Protein AF-A0A8S4S5Y3-F1 (afdb_monomer)

Structure (mmCIF, N/CA/C/O backbone):
data_AF-A0A8S4S5Y3-F1
#
_entry.id   AF-A0A8S4S5Y3-F1
#
loop_
_atom_site.group_PDB
_atom_site.id
_atom_site.type_symbol
_atom_site.label_atom_id
_atom_site.label_alt_id
_atom_site.label_comp_id
_atom_site.label_asym_id
_atom_site.label_entity_id
_atom_site.label_seq_id
_atom_site.pdbx_PDB_ins_code
_atom_site.Cartn_x
_atom_site.Cartn_y
_atom_site.Cartn_z
_atom_site.occupancy
_atom_site.B_iso_or_equiv
_atom_site.auth_seq_id
_atom_site.auth_comp_id
_atom_site.auth_asym_id
_atom_site.auth_atom_id
_atom_site.pdbx_PDB_model_num
ATOM 1 N N . GLU A 1 1 ? -8.606 -13.048 49.599 1.00 65.56 1 GLU A N 1
ATOM 2 C CA . GLU A 1 1 ? -8.970 -14.121 50.555 1.00 65.56 1 GLU A CA 1
ATOM 3 C C . GLU A 1 1 ? -7.795 -14.592 51.408 1.00 65.56 1 GLU A C 1
ATOM 5 O O . GLU A 1 1 ? -7.953 -14.614 52.618 1.00 65.56 1 GLU A O 1
ATOM 10 N N . ALA A 1 2 ? -6.618 -14.880 50.837 1.00 77.56 2 ALA A N 1
ATOM 11 C CA . ALA A 1 2 ? -5.441 -15.321 51.602 1.00 77.56 2 ALA A CA 1
ATOM 12 C C . ALA A 1 2 ? -5.023 -14.356 52.737 1.00 77.56 2 ALA A C 1
ATOM 14 O O . ALA A 1 2 ? -4.916 -14.782 53.881 1.00 77.56 2 ALA A O 1
ATOM 15 N N . PHE A 1 3 ? -4.891 -13.052 52.463 1.00 74.44 3 PHE A N 1
ATOM 16 C CA . PHE A 1 3 ? -4.570 -12.058 53.501 1.00 74.44 3 PHE A CA 1
ATOM 17 C C . PHE A 1 3 ? -5.661 -11.939 54.576 1.00 74.44 3 PHE A C 1
ATOM 19 O O . PHE A 1 3 ? -5.335 -11.848 55.750 1.00 74.44 3 PHE A O 1
ATOM 26 N N . ASN A 1 4 ? -6.945 -12.079 54.221 1.00 77.81 4 ASN A N 1
ATOM 27 C CA . ASN A 1 4 ? -8.036 -12.098 55.207 1.00 77.81 4 ASN A CA 1
ATOM 28 C C . ASN A 1 4 ? -7.942 -13.307 56.156 1.00 77.81 4 ASN A C 1
ATOM 30 O O . ASN A 1 4 ? -8.280 -13.190 57.329 1.00 77.81 4 ASN A O 1
ATOM 34 N N . VAL A 1 5 ? -7.498 -14.469 55.662 1.00 80.38 5 VAL A N 1
ATOM 35 C CA . VAL A 1 5 ? -7.258 -15.665 56.489 1.00 80.38 5 VAL A CA 1
ATOM 36 C C . VAL A 1 5 ? -6.067 -15.434 57.420 1.00 80.38 5 VAL A C 1
ATOM 38 O O . VAL A 1 5 ? -6.164 -15.705 58.611 1.00 80.38 5 VAL A O 1
ATOM 41 N N . ILE A 1 6 ? -4.978 -14.868 56.907 1.00 77.81 6 ILE A N 1
ATOM 42 C CA . ILE A 1 6 ? -3.770 -14.551 57.680 1.00 77.81 6 ILE A CA 1
ATOM 43 C C . ILE A 1 6 ? -4.077 -13.543 58.802 1.00 77.81 6 ILE A C 1
ATOM 45 O O . ILE A 1 6 ? -3.705 -13.784 59.950 1.00 77.81 6 ILE A O 1
ATOM 49 N N . THR A 1 7 ? -4.844 -12.486 58.512 1.00 75.50 7 THR A N 1
ATOM 50 C CA . THR A 1 7 ? -5.335 -11.535 59.524 1.00 75.50 7 THR A CA 1
ATOM 51 C C . THR A 1 7 ? -6.253 -12.211 60.545 1.00 75.50 7 THR A C 1
ATOM 53 O O . THR A 1 7 ? -6.161 -11.928 61.734 1.00 75.50 7 THR A O 1
ATOM 56 N N . ARG A 1 8 ? -7.121 -13.137 60.112 1.00 79.44 8 ARG A N 1
ATOM 57 C CA . ARG A 1 8 ? -8.053 -13.866 60.993 1.00 79.44 8 ARG A CA 1
ATOM 58 C C . ARG A 1 8 ? -7.355 -14.811 61.977 1.00 79.44 8 ARG A C 1
ATOM 60 O O . ARG A 1 8 ? -7.893 -15.042 63.053 1.00 79.44 8 ARG A O 1
ATOM 67 N N . TYR A 1 9 ? -6.202 -15.365 61.607 1.00 84.38 9 TYR A N 1
ATOM 68 C CA . TYR A 1 9 ? -5.386 -16.226 62.472 1.00 84.38 9 TYR A CA 1
ATOM 69 C C . TYR A 1 9 ? -4.250 -15.466 63.182 1.00 84.38 9 TYR A C 1
ATOM 71 O O . TYR A 1 9 ? -3.367 -16.107 63.744 1.00 84.38 9 TYR A O 1
ATOM 79 N N . GLU A 1 10 ? -4.268 -14.124 63.154 1.00 77.06 10 GLU A N 1
ATOM 80 C CA . GLU A 1 10 ? -3.287 -13.238 63.809 1.00 77.06 10 GLU A CA 1
ATOM 81 C C . GLU A 1 10 ? -1.821 -13.558 63.459 1.00 77.06 10 GLU A C 1
ATOM 83 O O . GLU A 1 10 ? -0.898 -13.322 64.240 1.00 77.06 10 GLU A O 1
ATOM 88 N N . LEU A 1 11 ? -1.588 -14.098 62.260 1.00 77.94 11 LEU A N 1
ATOM 89 C CA . LEU A 1 11 ? -0.239 -14.377 61.788 1.00 77.94 11 LEU A CA 1
ATOM 90 C C . LEU A 1 11 ? 0.481 -13.050 61.484 1.00 77.94 11 LEU A C 1
ATOM 92 O O . LEU A 1 11 ? -0.122 -12.153 60.888 1.00 77.94 11 LEU A O 1
ATOM 96 N N . PRO A 1 12 ? 1.760 -12.899 61.872 1.00 74.56 12 PRO A N 1
ATOM 97 C CA . PRO A 1 12 ? 2.491 -11.660 61.655 1.00 74.56 12 PRO A CA 1
ATOM 98 C C . PRO A 1 12 ? 2.724 -11.440 60.157 1.00 74.56 12 PRO A C 1
ATOM 100 O O . PRO A 1 12 ? 3.372 -12.243 59.489 1.00 74.56 12 PRO A O 1
ATOM 103 N N . VAL A 1 13 ? 2.208 -10.324 59.648 1.00 76.94 13 VAL A N 1
ATOM 104 C CA . VAL A 1 13 ? 2.429 -9.837 58.280 1.00 76.94 13 VAL A CA 1
ATOM 105 C C . VAL A 1 13 ? 3.177 -8.521 58.367 1.00 76.94 13 VAL A C 1
ATOM 107 O O . VAL A 1 13 ? 2.914 -7.717 59.267 1.00 76.94 13 VAL A O 1
ATOM 110 N N . SER A 1 14 ? 4.116 -8.291 57.450 1.00 83.75 14 SER A N 1
ATOM 111 C CA . SER A 1 14 ? 4.791 -7.001 57.391 1.00 83.75 14 SER A CA 1
ATOM 112 C C . SER A 1 14 ? 3.782 -5.898 57.037 1.00 83.75 14 SER A C 1
ATOM 114 O O . SER A 1 14 ? 2.832 -6.107 56.279 1.00 83.75 14 SER A O 1
ATOM 116 N N . LYS A 1 15 ? 3.960 -4.701 57.604 1.00 80.38 15 LYS A N 1
ATOM 117 C CA . LYS A 1 15 ? 3.102 -3.554 57.262 1.00 80.38 15 LYS A CA 1
ATOM 118 C C . LYS A 1 15 ? 3.214 -3.186 55.781 1.00 80.38 15 LYS A C 1
ATOM 120 O O . LYS A 1 15 ? 2.218 -2.806 55.182 1.00 80.38 15 LYS A O 1
ATOM 125 N N . GLU A 1 16 ? 4.400 -3.365 55.208 1.00 84.44 16 GLU A N 1
ATOM 126 C CA . GLU A 1 16 ? 4.684 -3.119 53.796 1.00 84.44 16 GLU A CA 1
ATOM 127 C C . GLU A 1 16 ? 3.861 -4.043 52.883 1.00 84.44 16 GLU A C 1
ATOM 129 O O . GLU A 1 16 ? 3.227 -3.566 51.946 1.00 84.44 16 GLU A O 1
ATOM 134 N N . ASP A 1 17 ? 3.763 -5.338 53.205 1.00 82.44 17 ASP A N 1
ATOM 135 C CA . ASP A 1 17 ? 2.944 -6.286 52.434 1.00 82.44 17 ASP A CA 1
ATOM 136 C C . ASP A 1 17 ? 1.444 -5.953 52.526 1.00 82.44 17 ASP A C 1
ATOM 138 O O . ASP A 1 17 ? 0.721 -6.053 51.535 1.00 82.44 17 ASP A O 1
ATOM 142 N N . MET A 1 18 ? 0.962 -5.528 53.701 1.00 81.62 18 MET A N 1
ATOM 143 C CA . MET A 1 18 ? -0.432 -5.094 53.882 1.00 81.62 18 MET A CA 1
ATOM 144 C C . MET A 1 18 ? -0.748 -3.840 53.055 1.00 81.62 18 MET A C 1
ATOM 146 O O . MET A 1 18 ? -1.760 -3.807 52.356 1.00 81.62 18 MET A O 1
ATOM 150 N N . GLU A 1 19 ? 0.138 -2.840 53.070 1.00 86.25 19 GLU A N 1
ATOM 151 C CA . GLU A 1 19 ? -0.000 -1.624 52.259 1.00 86.25 19 GLU A CA 1
ATOM 152 C C . GLU A 1 19 ? 0.023 -1.931 50.754 1.00 86.25 19 GLU A C 1
ATOM 154 O O . GLU A 1 19 ? -0.777 -1.373 49.998 1.00 86.25 19 GLU A O 1
ATOM 159 N N . GLN A 1 20 ? 0.883 -2.852 50.304 1.00 87.06 20 GLN A N 1
ATOM 160 C CA . GLN A 1 20 ? 0.916 -3.284 48.904 1.00 87.06 20 GLN A CA 1
ATOM 161 C C . GLN A 1 20 ? -0.384 -3.972 48.475 1.00 87.06 20 GLN A C 1
ATOM 163 O O . GLN A 1 20 ? -0.893 -3.695 47.387 1.00 87.06 20 GLN A O 1
ATOM 168 N N . VAL A 1 21 ? -0.948 -4.841 49.318 1.00 87.88 21 VAL A N 1
ATOM 169 C CA . VAL A 1 21 ? -2.215 -5.533 49.033 1.00 87.88 21 VAL A CA 1
ATOM 170 C C . VAL A 1 21 ? -3.381 -4.552 48.956 1.00 87.88 21 VAL A C 1
ATOM 172 O O . VAL A 1 21 ? -4.198 -4.646 48.034 1.00 87.88 21 VAL A O 1
ATOM 175 N N . ASP A 1 22 ? -3.451 -3.594 49.877 1.00 85.81 22 ASP A N 1
ATOM 176 C CA . ASP A 1 22 ? -4.498 -2.572 49.870 1.00 85.81 22 ASP A CA 1
ATOM 177 C C . ASP A 1 22 ? -4.366 -1.635 48.663 1.00 85.81 22 ASP A C 1
ATOM 179 O O . ASP A 1 22 ? -5.361 -1.356 47.986 1.00 85.81 22 ASP A O 1
ATOM 183 N N . ASN A 1 23 ? -3.144 -1.221 48.314 1.00 93.00 23 ASN A N 1
ATOM 184 C CA . ASN A 1 23 ? -2.888 -0.422 47.116 1.00 93.00 23 ASN A CA 1
ATOM 185 C C . ASN A 1 23 ? -3.241 -1.189 45.827 1.00 93.00 23 ASN A C 1
ATOM 187 O O . ASN A 1 23 ? -3.864 -0.642 44.912 1.00 93.00 23 ASN A O 1
ATOM 191 N N . LEU A 1 24 ? -2.922 -2.485 45.754 1.00 92.50 24 LEU A N 1
ATOM 192 C CA . LEU A 1 24 ? -3.305 -3.330 44.622 1.00 92.50 24 LEU A CA 1
ATOM 193 C C . LEU A 1 24 ? -4.829 -3.430 44.494 1.00 92.50 24 LEU A C 1
ATOM 195 O O . LEU A 1 24 ? -5.379 -3.315 43.400 1.00 92.50 24 LEU A O 1
ATOM 199 N N . ARG A 1 25 ? -5.537 -3.609 45.611 1.00 90.25 25 ARG A N 1
ATOM 200 C CA . ARG A 1 25 ? -7.002 -3.676 45.613 1.00 90.25 25 ARG A CA 1
ATOM 201 C C . ARG A 1 25 ? -7.626 -2.355 45.169 1.00 90.25 25 ARG A C 1
ATOM 203 O O . ARG A 1 25 ? -8.570 -2.370 44.380 1.00 90.25 25 ARG A O 1
ATOM 210 N N . TYR A 1 26 ? -7.093 -1.233 45.647 1.00 92.19 26 TYR A N 1
ATOM 211 C CA . TYR A 1 26 ? -7.535 0.097 45.244 1.00 92.19 26 TYR A CA 1
ATOM 212 C C . TYR A 1 26 ? -7.289 0.352 43.750 1.00 92.19 26 TYR A C 1
ATOM 214 O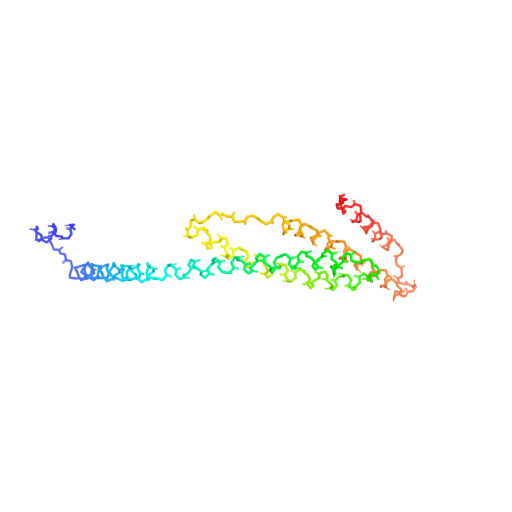 O . TYR A 1 26 ? -8.220 0.705 43.027 1.00 92.19 26 TYR A O 1
ATOM 222 N N . SER A 1 27 ? -6.071 0.110 43.259 1.00 95.25 27 SER A N 1
ATOM 223 C CA . SER A 1 27 ? -5.726 0.289 41.841 1.00 95.25 27 SER A CA 1
ATOM 224 C C . SER A 1 27 ? -6.544 -0.623 40.925 1.00 95.25 27 SER A C 1
ATOM 226 O O . SER A 1 27 ? -7.006 -0.178 39.876 1.00 95.25 27 SER A O 1
ATOM 228 N N . TRP A 1 28 ? -6.824 -1.859 41.346 1.00 95.12 28 TRP A N 1
ATOM 229 C CA . TRP A 1 28 ? -7.717 -2.766 40.627 1.00 95.12 28 TRP A CA 1
ATOM 230 C C . TRP A 1 28 ? -9.148 -2.225 40.520 1.00 95.12 28 TRP A C 1
ATOM 232 O O . TRP A 1 28 ? -9.737 -2.249 39.440 1.00 95.12 28 TRP A O 1
ATOM 242 N N . GLN A 1 29 ? -9.707 -1.690 41.610 1.00 95.56 29 GLN A N 1
ATOM 243 C CA . GLN A 1 29 ? -11.040 -1.077 41.581 1.00 95.56 29 GLN A CA 1
ATOM 244 C C . GLN A 1 29 ? -11.086 0.150 40.664 1.00 95.56 29 GLN A C 1
ATOM 246 O O . GLN A 1 29 ? -12.035 0.301 39.895 1.00 95.56 29 GLN A O 1
ATOM 251 N N . GLN A 1 30 ? -10.052 0.995 40.697 1.00 96.19 30 GLN A N 1
ATOM 252 C CA . GLN A 1 30 ? -9.938 2.143 39.791 1.00 96.19 30 GLN A CA 1
ATOM 253 C C . GLN A 1 30 ? -9.826 1.708 38.327 1.00 96.19 30 GLN A C 1
ATOM 255 O O . GLN A 1 30 ? -10.484 2.285 37.459 1.00 96.19 30 GLN A O 1
ATOM 260 N N . LEU A 1 31 ? -9.050 0.658 38.046 1.00 96.62 31 LEU A N 1
ATOM 261 C CA . LEU A 1 31 ? -8.931 0.089 36.707 1.00 96.62 31 LEU A CA 1
ATOM 262 C C . LEU A 1 31 ? -10.283 -0.426 36.204 1.00 96.62 31 LEU A C 1
ATOM 264 O O . LEU A 1 31 ? -10.679 -0.096 35.090 1.00 96.62 31 LEU A O 1
ATOM 268 N N . GLN A 1 32 ? -11.014 -1.187 37.023 1.00 96.69 32 GLN A N 1
ATOM 269 C CA . GLN A 1 32 ? -12.341 -1.693 36.663 1.00 96.69 32 GLN A CA 1
ATOM 270 C C . GLN A 1 32 ? -13.343 -0.563 36.408 1.00 96.69 32 GLN A C 1
ATOM 272 O O . GLN A 1 32 ? -14.080 -0.611 35.425 1.00 96.69 32 GLN A O 1
ATOM 277 N N . ALA A 1 33 ? -13.352 0.464 37.261 1.00 95.88 33 ALA A N 1
ATOM 278 C CA . ALA A 1 33 ? -14.222 1.623 37.086 1.00 95.88 33 ALA A CA 1
ATOM 279 C C . ALA A 1 33 ? -13.898 2.379 35.790 1.00 95.88 33 ALA A C 1
ATOM 281 O O . ALA A 1 33 ? -14.804 2.736 35.039 1.00 95.88 33 ALA A O 1
ATOM 282 N N . THR A 1 34 ? -12.608 2.559 35.494 1.00 96.00 34 THR A N 1
ATOM 283 C CA . THR A 1 34 ? -12.147 3.208 34.261 1.00 96.00 34 THR A CA 1
ATOM 284 C C . THR A 1 34 ? -12.520 2.377 33.034 1.00 96.00 34 THR A C 1
ATOM 286 O O . THR A 1 34 ? -13.085 2.915 32.088 1.00 96.00 34 THR A O 1
ATOM 289 N N . ALA A 1 35 ? -12.292 1.061 33.064 1.00 96.31 35 ALA A N 1
ATOM 290 C CA . ALA A 1 35 ? -12.653 0.156 31.975 1.00 96.31 35 ALA A CA 1
ATOM 291 C C . ALA A 1 35 ? -14.163 0.168 31.692 1.00 96.31 35 ALA A C 1
ATOM 293 O O . ALA A 1 35 ? -14.571 0.221 30.533 1.00 96.31 35 ALA A O 1
ATOM 294 N N . LEU A 1 36 ? -14.997 0.179 32.739 1.00 95.75 36 LEU A N 1
ATOM 295 C CA . LEU A 1 36 ? -16.449 0.279 32.593 1.00 95.75 36 LEU A CA 1
ATOM 296 C C . LEU A 1 36 ? -16.866 1.635 32.010 1.00 95.75 36 LEU A C 1
ATOM 298 O O . LEU A 1 36 ? -17.691 1.678 31.100 1.00 95.75 36 LEU A O 1
ATOM 302 N N . ALA A 1 37 ? -16.282 2.734 32.493 1.00 95.44 37 ALA A N 1
ATOM 303 C CA . ALA A 1 37 ? -16.557 4.069 31.967 1.00 95.44 37 ALA A CA 1
ATOM 304 C C . ALA A 1 37 ? -16.181 4.181 30.480 1.00 95.44 37 ALA A C 1
ATOM 306 O O . ALA A 1 37 ? -16.988 4.653 29.680 1.00 95.44 37 ALA A O 1
ATOM 307 N N . SER A 1 38 ? -15.003 3.680 30.092 1.00 94.56 38 SER A N 1
ATOM 308 C CA . SER A 1 38 ? -14.579 3.614 28.690 1.00 94.56 38 SER A CA 1
ATOM 309 C C . SER A 1 38 ? -15.504 2.730 27.852 1.00 94.56 38 SER A C 1
ATOM 311 O O . SER A 1 38 ? -15.852 3.109 26.740 1.00 94.56 38 SER A O 1
ATOM 313 N N . HIS A 1 39 ? -15.961 1.589 28.377 1.00 92.62 39 HIS A N 1
ATOM 314 C CA . HIS A 1 39 ? -16.906 0.720 27.673 1.00 92.62 39 HIS A CA 1
ATOM 315 C C . HIS A 1 39 ? -18.244 1.421 27.396 1.00 92.62 39 HIS A C 1
ATOM 317 O O . HIS A 1 39 ? -18.736 1.386 26.271 1.00 92.62 39 HIS A O 1
ATOM 323 N N . VAL A 1 40 ? -18.808 2.115 28.389 1.00 94.56 40 VAL A N 1
ATOM 324 C CA . VAL A 1 40 ? -20.054 2.883 28.220 1.00 94.56 40 VAL A CA 1
ATOM 325 C C . VAL A 1 40 ? -19.879 4.006 27.194 1.00 94.56 40 VAL A C 1
ATOM 327 O O . VAL A 1 40 ? -20.758 4.216 26.358 1.00 94.56 40 VAL A O 1
ATOM 330 N N . GLN A 1 41 ? -18.737 4.700 27.210 1.00 93.69 41 GLN A N 1
ATOM 331 C CA . GLN A 1 41 ? -18.420 5.705 26.193 1.00 93.69 41 GLN A CA 1
ATOM 332 C C . GLN A 1 41 ? -18.334 5.088 24.791 1.00 93.69 41 GLN A C 1
ATOM 334 O O . GLN A 1 41 ? -18.945 5.617 23.863 1.00 93.69 41 GLN A O 1
ATOM 339 N N . LEU A 1 42 ? -17.654 3.949 24.635 1.00 91.19 42 LEU A N 1
ATOM 340 C CA . LEU A 1 42 ? -17.550 3.252 23.351 1.00 91.19 42 LEU A CA 1
ATOM 341 C C . LEU A 1 42 ? -18.917 2.823 22.812 1.00 91.19 42 LEU A C 1
ATOM 343 O O . LEU A 1 42 ? -19.182 3.041 21.636 1.00 91.19 42 LEU A O 1
ATOM 347 N N . LEU A 1 43 ? -19.811 2.306 23.662 1.00 90.94 43 LEU A N 1
ATOM 348 C CA . LEU A 1 43 ? -21.180 1.957 23.258 1.00 90.94 43 LEU A CA 1
ATOM 349 C C . LEU A 1 43 ? -21.958 3.164 22.717 1.00 90.94 43 LEU A C 1
ATOM 351 O O . LEU A 1 43 ? -22.738 3.023 21.781 1.00 90.94 43 LEU A O 1
ATOM 355 N N . SER A 1 44 ? -21.742 4.355 23.284 1.00 92.00 44 SER A N 1
ATOM 356 C CA . SER A 1 44 ? -22.392 5.577 22.795 1.00 92.00 44 SER A CA 1
ATOM 357 C C . SER A 1 44 ? -21.839 6.060 21.449 1.00 92.00 44 SER A C 1
ATOM 359 O O . SER A 1 44 ? -22.580 6.637 20.659 1.00 92.00 44 SER A O 1
ATOM 361 N N . MET A 1 45 ? -20.554 5.808 21.178 1.00 91.44 45 MET A N 1
ATOM 362 C CA . MET A 1 45 ? -19.869 6.225 19.949 1.00 91.44 45 MET A CA 1
ATOM 363 C C . MET A 1 45 ? -19.989 5.204 18.813 1.00 91.44 45 MET A C 1
ATOM 365 O O . MET A 1 45 ? -19.888 5.571 17.645 1.00 91.44 45 MET A O 1
ATOM 369 N N . GLN A 1 46 ? -20.209 3.930 19.143 1.00 89.12 46 GLN A N 1
ATOM 370 C CA . GLN A 1 46 ? -20.261 2.820 18.195 1.00 89.12 46 GLN A CA 1
ATOM 371 C C . GLN A 1 46 ? -21.185 3.071 16.988 1.00 89.12 46 GLN A C 1
ATOM 373 O O . GLN A 1 46 ? -20.702 2.886 15.873 1.00 89.12 46 GLN A O 1
ATOM 378 N N . PRO A 1 47 ? -22.439 3.549 17.143 1.00 91.50 47 PRO A N 1
ATOM 379 C CA . PRO A 1 47 ? -23.322 3.780 15.997 1.00 91.50 47 PRO A CA 1
ATOM 380 C C . PRO A 1 47 ? -22.769 4.817 15.015 1.00 91.50 47 PRO A C 1
ATOM 382 O O . PRO A 1 47 ? -22.881 4.647 13.806 1.00 91.50 47 PRO A O 1
ATOM 385 N N . GLN A 1 48 ? -22.133 5.872 15.533 1.00 92.81 48 GLN A N 1
ATOM 386 C CA . GLN A 1 48 ? -21.535 6.913 14.702 1.00 92.81 48 GLN A CA 1
ATOM 387 C C . GLN A 1 48 ? -20.315 6.380 13.943 1.00 92.81 48 GLN A C 1
ATOM 389 O O . GLN A 1 48 ? -20.164 6.654 12.758 1.00 92.81 48 GLN A O 1
ATOM 394 N N . PHE A 1 49 ? -19.465 5.577 14.592 1.00 90.69 49 PHE A N 1
ATOM 395 C CA . PHE A 1 49 ? -18.319 4.963 13.917 1.00 90.69 49 PHE A CA 1
ATOM 396 C C . PHE A 1 49 ? -18.722 3.922 12.871 1.00 90.69 49 PHE A C 1
ATOM 398 O O . PHE A 1 49 ? -18.046 3.804 11.851 1.00 90.69 49 PHE A O 1
ATOM 405 N N . GLU A 1 50 ? -19.806 3.185 13.104 1.00 90.38 50 GLU A N 1
ATOM 406 C CA . GLU A 1 50 ? -20.365 2.252 12.125 1.00 90.38 50 GLU A CA 1
ATOM 407 C C . GLU A 1 50 ? -20.914 3.001 10.900 1.00 90.38 50 GLU A C 1
ATOM 409 O O . GLU A 1 50 ? -20.588 2.648 9.766 1.00 90.38 50 GLU A O 1
ATOM 414 N N . GLU A 1 51 ? -21.660 4.092 11.112 1.00 92.19 51 GLU A N 1
ATOM 415 C CA . GLU A 1 51 ? -22.141 4.966 10.035 1.00 92.19 51 GLU A CA 1
ATOM 416 C C . GLU A 1 51 ? -20.978 5.602 9.253 1.00 92.19 51 GLU A C 1
ATOM 418 O O . GLU A 1 51 ? -20.966 5.593 8.019 1.00 92.19 51 GLU A O 1
ATOM 423 N N . ASP A 1 52 ? -19.960 6.106 9.952 1.00 92.50 52 ASP A N 1
ATOM 424 C CA . ASP A 1 52 ? -18.758 6.664 9.333 1.00 92.50 52 ASP A CA 1
ATOM 425 C C . ASP A 1 52 ? -18.001 5.605 8.518 1.00 92.50 52 ASP A C 1
ATOM 427 O O . ASP A 1 52 ? -17.527 5.894 7.416 1.00 92.50 52 ASP A O 1
ATOM 431 N N . LEU A 1 53 ? -17.885 4.372 9.022 1.00 91.50 53 LEU A N 1
ATOM 432 C CA . LEU A 1 53 ? -17.259 3.269 8.293 1.00 91.50 53 LEU A CA 1
ATOM 433 C C . LEU A 1 53 ? -18.040 2.941 7.017 1.00 91.50 53 LEU A C 1
ATOM 435 O O . LEU A 1 53 ? -17.425 2.825 5.957 1.00 91.50 53 LEU A O 1
ATOM 439 N N . GLN A 1 54 ? -19.368 2.854 7.098 1.00 90.38 54 GLN A N 1
ATOM 440 C CA . GLN A 1 54 ? -20.224 2.583 5.945 1.00 90.38 54 GLN A CA 1
ATOM 441 C C . GLN A 1 54 ? -20.082 3.676 4.874 1.00 90.38 54 GLN A C 1
ATOM 443 O O . GLN A 1 54 ? -19.807 3.376 3.713 1.00 90.38 54 GLN A O 1
ATOM 448 N N . ASN A 1 55 ? -20.151 4.948 5.274 1.00 93.00 55 ASN A N 1
ATOM 449 C CA . ASN A 1 55 ? -19.947 6.085 4.373 1.00 93.00 55 ASN A CA 1
ATOM 450 C C . ASN A 1 55 ? -18.555 6.068 3.718 1.00 93.00 55 ASN A C 1
ATOM 452 O O . ASN A 1 55 ? -18.403 6.396 2.538 1.00 93.00 55 ASN A O 1
ATOM 456 N N . ASN A 1 56 ? -17.522 5.692 4.472 1.00 92.06 56 ASN A N 1
ATOM 457 C CA . ASN A 1 56 ? -16.165 5.571 3.949 1.00 92.06 56 ASN A CA 1
ATOM 458 C C . ASN A 1 56 ? -16.015 4.396 2.973 1.00 92.06 56 ASN A C 1
ATOM 460 O O . ASN A 1 56 ? -15.317 4.541 1.970 1.00 92.06 56 ASN A O 1
ATOM 464 N N . LEU A 1 57 ? -16.672 3.262 3.233 1.00 91.25 57 LEU A N 1
ATOM 465 C CA . LEU A 1 57 ? -16.705 2.112 2.328 1.00 91.25 57 LEU A CA 1
ATOM 466 C C . LEU A 1 57 ? -17.401 2.455 1.009 1.00 91.25 57 LEU A C 1
ATOM 468 O O . LEU A 1 57 ? -16.895 2.093 -0.053 1.00 91.25 57 LEU A O 1
ATOM 472 N N . ASP A 1 58 ? -18.512 3.190 1.054 1.00 91.12 58 ASP A N 1
ATOM 473 C CA . ASP A 1 58 ? -19.226 3.595 -0.159 1.00 91.12 58 ASP A CA 1
ATOM 474 C C . ASP A 1 58 ? -18.404 4.584 -0.999 1.00 91.12 58 ASP A C 1
ATOM 476 O O . ASP A 1 58 ? -18.247 4.380 -2.203 1.00 91.12 58 ASP A O 1
ATOM 480 N N . ARG A 1 59 ? -17.740 5.562 -0.368 1.00 92.88 59 ARG A N 1
ATOM 481 C CA . ARG A 1 59 ? -16.764 6.426 -1.063 1.00 92.88 59 ARG A CA 1
ATOM 482 C C . ARG A 1 59 ? -15.590 5.636 -1.634 1.00 92.88 59 ARG A C 1
ATOM 484 O O . ARG A 1 59 ? -15.160 5.885 -2.754 1.00 92.88 59 ARG A O 1
ATOM 491 N N . PHE A 1 60 ? -15.076 4.659 -0.889 1.00 92.62 60 PHE A N 1
ATOM 492 C CA . PHE A 1 60 ? -13.975 3.823 -1.360 1.00 92.62 60 PHE A CA 1
ATOM 493 C C . PHE A 1 60 ? -14.366 2.992 -2.589 1.00 92.62 60 PHE A C 1
ATOM 495 O O . PHE A 1 60 ? -13.532 2.772 -3.467 1.00 92.62 60 PHE A O 1
ATOM 502 N N . ARG A 1 61 ? -15.625 2.544 -2.687 1.00 90.31 61 ARG A N 1
ATOM 503 C CA . ARG A 1 61 ? -16.137 1.848 -3.877 1.00 90.31 61 ARG A CA 1
ATOM 504 C C . ARG A 1 61 ? -16.113 2.747 -5.111 1.00 90.31 61 ARG A C 1
ATOM 506 O O . ARG A 1 61 ? -15.695 2.283 -6.171 1.00 90.31 61 ARG A O 1
ATOM 513 N N . GLU A 1 62 ? -16.514 4.008 -4.970 1.00 92.94 62 GLU A N 1
ATOM 514 C CA . GLU A 1 62 ? -16.452 5.008 -6.045 1.00 92.94 62 GLU A CA 1
ATOM 515 C C . GLU A 1 62 ? -15.001 5.300 -6.454 1.00 92.94 62 GLU A C 1
ATOM 517 O O . GLU A 1 62 ? -14.658 5.131 -7.627 1.00 92.94 62 GLU A O 1
ATOM 522 N N . ASP A 1 63 ? -14.130 5.606 -5.483 1.00 91.81 63 ASP A N 1
ATOM 523 C CA . ASP A 1 63 ? -12.688 5.818 -5.696 1.00 91.81 63 ASP A CA 1
ATOM 524 C C . ASP A 1 63 ? -12.050 4.613 -6.416 1.00 91.81 63 ASP A C 1
ATOM 526 O O . ASP A 1 63 ? -11.189 4.759 -7.287 1.00 91.81 63 ASP A O 1
ATOM 530 N N . ASN A 1 64 ? -12.462 3.394 -6.052 1.00 91.56 64 ASN A N 1
ATOM 531 C CA . ASN A 1 64 ? -11.960 2.171 -6.661 1.00 91.56 64 ASN A CA 1
ATOM 532 C C . ASN A 1 64 ? -12.416 1.997 -8.110 1.00 91.56 64 ASN A C 1
ATOM 534 O O . ASN A 1 64 ? -11.605 1.622 -8.960 1.00 91.56 64 ASN A O 1
ATOM 538 N N . ALA A 1 65 ? -13.682 2.282 -8.405 1.00 91.38 65 ALA A N 1
ATOM 539 C CA . ALA A 1 65 ? -14.195 2.233 -9.769 1.00 91.38 65 ALA A CA 1
ATOM 540 C C . ALA A 1 65 ? -13.490 3.264 -10.666 1.00 91.38 65 ALA A C 1
ATOM 542 O O . ALA A 1 65 ? -13.074 2.930 -11.780 1.00 91.38 65 ALA A O 1
ATOM 543 N N . GLU A 1 66 ? -13.291 4.485 -10.162 1.00 92.69 66 GLU A N 1
ATOM 544 C CA . GLU A 1 66 ? -12.550 5.537 -10.860 1.00 92.69 66 GLU A CA 1
ATOM 545 C C . GLU A 1 66 ? -11.100 5.114 -11.116 1.00 92.69 66 GLU A C 1
ATOM 547 O O . GLU A 1 66 ? -10.637 5.155 -12.257 1.00 92.69 66 GLU A O 1
ATOM 552 N N . TYR A 1 67 ? -10.400 4.611 -10.095 1.00 92.56 67 TYR A N 1
ATOM 553 C CA . TYR A 1 67 ? -9.026 4.136 -10.246 1.00 92.56 67 TYR A CA 1
ATOM 554 C C . TYR A 1 67 ? -8.910 2.997 -11.269 1.00 92.56 67 TYR A C 1
ATOM 556 O O . TYR A 1 67 ? -8.008 3.012 -12.109 1.00 92.56 67 TYR A O 1
ATOM 564 N N . CYS A 1 68 ? -9.823 2.021 -11.245 1.00 90.38 68 CYS A N 1
ATOM 565 C CA . CYS A 1 68 ? -9.833 0.921 -12.211 1.00 90.38 68 CYS A CA 1
ATOM 566 C C . CYS A 1 68 ? -10.068 1.425 -13.642 1.00 90.38 68 CYS A C 1
ATOM 568 O O . CYS A 1 68 ? -9.418 0.956 -14.582 1.00 90.38 68 CYS A O 1
ATOM 570 N N . HIS A 1 69 ? -10.964 2.397 -13.815 1.00 91.38 69 HIS A N 1
ATOM 571 C CA . HIS A 1 69 ? -11.202 3.045 -15.100 1.00 91.38 69 HIS A CA 1
ATOM 572 C C . HIS A 1 69 ? -9.948 3.791 -15.584 1.00 91.38 69 HIS A C 1
ATOM 574 O O . HIS A 1 69 ? -9.452 3.533 -16.682 1.00 91.38 69 HIS A O 1
ATOM 580 N N . GLU A 1 70 ? -9.370 4.659 -14.755 1.00 90.94 70 GLU A N 1
ATOM 581 C CA . GLU A 1 70 ? -8.147 5.392 -15.090 1.00 90.94 70 GLU A CA 1
ATOM 582 C C . GLU A 1 70 ? -6.971 4.460 -15.394 1.00 90.94 70 GLU A C 1
ATOM 584 O O . GLU A 1 70 ? -6.223 4.707 -16.338 1.00 90.94 70 GLU A O 1
ATOM 589 N N . TYR A 1 71 ? -6.822 3.361 -14.654 1.00 89.94 71 TYR A N 1
ATOM 590 C CA . TYR A 1 71 ? -5.771 2.378 -14.900 1.00 89.94 71 TYR A CA 1
ATOM 591 C C . TYR A 1 71 ? -5.918 1.713 -16.276 1.00 89.94 71 TYR A C 1
ATOM 593 O O . TYR A 1 71 ? -4.927 1.545 -16.987 1.00 89.94 71 TYR A O 1
ATOM 601 N N . ARG A 1 72 ? -7.147 1.391 -16.699 1.00 86.38 72 ARG A N 1
ATOM 602 C CA . ARG A 1 72 ? -7.408 0.781 -18.015 1.00 86.38 72 ARG A CA 1
ATOM 603 C C . ARG A 1 72 ? -7.201 1.758 -19.172 1.00 86.38 72 ARG A C 1
ATOM 605 O O . ARG A 1 72 ? -6.671 1.359 -20.207 1.00 86.38 72 ARG A O 1
ATOM 612 N N . TYR A 1 73 ? -7.612 3.017 -19.016 1.00 86.38 73 TYR A N 1
ATOM 613 C CA . TYR A 1 73 ? -7.622 3.977 -20.125 1.00 86.38 73 TYR A CA 1
ATOM 614 C C . TYR A 1 73 ? -6.423 4.913 -20.164 1.00 86.38 73 TYR A C 1
ATOM 616 O O . TYR A 1 73 ? -6.022 5.291 -21.256 1.00 86.38 73 TYR A O 1
ATOM 624 N N . ALA A 1 74 ? -5.847 5.281 -19.022 1.00 84.69 74 ALA A N 1
ATOM 625 C CA . ALA A 1 74 ? -4.736 6.229 -18.893 1.00 84.69 74 ALA A CA 1
ATOM 626 C C . ALA A 1 74 ? -3.511 5.625 -18.179 1.00 84.69 74 ALA A C 1
ATOM 628 O O . ALA A 1 74 ? -2.543 6.331 -17.881 1.00 84.69 74 ALA A O 1
ATOM 629 N N . GLY A 1 75 ? -3.539 4.318 -17.919 1.00 82.56 75 GLY A N 1
ATOM 630 C CA . GLY A 1 75 ? -2.473 3.609 -17.235 1.00 82.56 75 GLY A CA 1
ATOM 631 C C . GLY A 1 75 ? -1.174 3.480 -18.037 1.00 82.56 75 GLY A C 1
ATOM 632 O O . GLY A 1 75 ? -1.069 3.896 -19.196 1.00 82.56 75 GLY A O 1
ATOM 633 N N . PRO A 1 76 ? -0.158 2.854 -17.425 1.00 81.56 76 PRO A N 1
ATOM 634 C CA . PRO A 1 76 ? 1.153 2.642 -18.039 1.00 81.56 76 PRO A CA 1
ATOM 635 C C . PRO A 1 76 ? 1.118 1.743 -19.287 1.00 81.56 76 PRO A C 1
ATOM 637 O O . PRO A 1 76 ? 2.070 1.751 -20.057 1.00 81.56 76 PRO A O 1
ATOM 640 N N . MET A 1 77 ? 0.025 1.003 -19.519 1.00 79.62 77 MET A N 1
ATOM 641 C CA . MET A 1 77 ? -0.156 0.143 -20.696 1.00 79.62 77 MET A CA 1
ATOM 642 C C . MET A 1 77 ? -0.643 0.886 -21.955 1.00 79.62 77 MET A C 1
ATOM 644 O O . MET A 1 77 ? -0.872 0.245 -22.981 1.00 79.62 77 MET A O 1
ATOM 648 N N . GLN A 1 78 ? -0.836 2.211 -21.908 1.00 82.44 78 GLN A N 1
ATOM 649 C CA . GLN A 1 78 ? -1.280 2.955 -23.089 1.00 82.44 78 GLN A CA 1
ATOM 650 C C . GLN A 1 78 ? -0.290 2.807 -24.264 1.00 82.44 78 GLN A C 1
ATOM 652 O O . GLN A 1 78 ? 0.923 2.958 -24.080 1.00 82.44 78 GLN A O 1
ATOM 657 N N . PRO A 1 79 ? -0.788 2.557 -25.490 1.00 77.69 79 PRO A N 1
ATOM 658 C CA . PRO A 1 79 ? 0.065 2.446 -26.663 1.00 77.69 79 PRO A CA 1
ATOM 659 C C . PRO A 1 79 ? 0.695 3.800 -27.011 1.00 77.69 79 PRO A C 1
ATOM 661 O O . PRO A 1 79 ? 0.056 4.844 -26.907 1.00 77.69 79 PRO A O 1
ATOM 664 N N . GLY A 1 80 ? 1.947 3.770 -27.472 1.00 79.00 80 GLY A N 1
ATOM 665 C CA . GLY A 1 80 ? 2.665 4.959 -27.943 1.00 79.00 80 GLY A CA 1
ATOM 666 C C . GLY A 1 80 ? 3.454 5.719 -26.874 1.00 79.00 80 GLY A C 1
ATOM 667 O O . GLY A 1 80 ? 4.037 6.749 -27.195 1.00 79.00 80 GLY A O 1
ATOM 668 N N . LEU A 1 81 ? 3.512 5.222 -25.635 1.00 80.94 81 LEU A N 1
ATOM 669 C CA . LEU A 1 81 ? 4.369 5.797 -24.597 1.00 80.94 81 LEU A CA 1
ATOM 670 C C . LEU A 1 81 ? 5.826 5.395 -24.786 1.00 80.94 81 LEU A C 1
ATOM 672 O O . LEU A 1 81 ? 6.126 4.236 -25.096 1.00 80.94 81 LEU A O 1
ATOM 676 N N . SER A 1 82 ? 6.740 6.332 -24.524 1.00 83.00 82 SER A N 1
ATOM 677 C CA . SER A 1 82 ? 8.134 5.951 -24.369 1.00 83.00 82 SER A CA 1
ATOM 678 C C . SER A 1 82 ? 8.312 5.104 -23.099 1.00 83.00 82 SER A C 1
ATOM 680 O O . SER A 1 82 ? 7.556 5.228 -22.132 1.00 83.00 82 SER A O 1
ATOM 682 N N . PRO A 1 83 ? 9.335 4.249 -23.050 1.00 78.44 83 PRO A N 1
ATOM 683 C CA . PRO A 1 83 ? 9.570 3.373 -21.905 1.00 78.44 83 PRO A CA 1
ATOM 684 C C . PRO A 1 83 ? 9.840 4.111 -20.587 1.00 78.44 83 PRO A C 1
ATOM 686 O O . PRO A 1 83 ? 9.417 3.648 -19.527 1.00 78.44 83 PRO A O 1
ATOM 689 N N . ARG A 1 84 ? 10.477 5.290 -20.653 1.00 80.94 84 ARG A N 1
ATOM 690 C CA . ARG A 1 84 ? 10.660 6.165 -19.485 1.00 80.94 84 ARG A CA 1
ATOM 691 C C . ARG A 1 84 ? 9.327 6.746 -19.011 1.00 80.94 84 ARG A C 1
ATOM 693 O O . ARG A 1 84 ? 9.004 6.604 -17.839 1.00 80.94 84 ARG A O 1
ATOM 700 N N . GLU A 1 85 ? 8.502 7.273 -19.918 1.00 85.50 85 GLU A N 1
ATOM 701 C CA . GLU A 1 85 ? 7.165 7.783 -19.568 1.00 85.50 85 GLU A CA 1
ATOM 702 C C . GLU A 1 85 ? 6.247 6.687 -19.0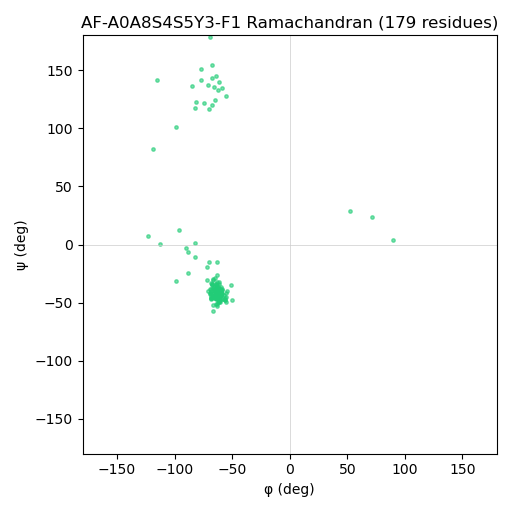09 1.00 85.50 85 GLU A C 1
ATOM 704 O O . GLU A 1 85 ? 5.496 6.923 -18.062 1.00 85.50 85 GLU A O 1
ATOM 709 N N . ALA A 1 86 ? 6.308 5.475 -19.564 1.00 87.12 86 ALA A N 1
ATOM 710 C CA . ALA A 1 86 ? 5.551 4.334 -19.061 1.00 87.12 86 ALA A CA 1
ATOM 711 C C . ALA A 1 86 ? 6.008 3.924 -17.650 1.00 87.12 86 ALA A C 1
ATOM 713 O O . ALA A 1 86 ? 5.172 3.610 -16.801 1.00 87.12 86 ALA A O 1
ATOM 714 N N . SER A 1 87 ? 7.316 3.987 -17.374 1.00 86.62 87 SER A N 1
ATOM 715 C CA . SER A 1 87 ? 7.879 3.763 -16.039 1.00 86.62 87 SER A CA 1
ATOM 716 C C . SER A 1 87 ? 7.436 4.836 -15.040 1.00 86.62 87 SER A C 1
ATOM 718 O O . SER A 1 87 ? 7.025 4.500 -13.930 1.00 86.62 87 SER A O 1
ATOM 720 N N . ASP A 1 88 ? 7.453 6.112 -15.425 1.00 88.56 88 ASP A N 1
ATOM 721 C CA . ASP A 1 88 ? 7.005 7.212 -14.561 1.00 88.56 88 ASP A CA 1
ATOM 722 C C . ASP A 1 88 ? 5.508 7.097 -14.242 1.00 88.56 88 ASP A C 1
ATOM 724 O O . ASP A 1 88 ? 5.095 7.193 -13.081 1.00 88.56 88 ASP A O 1
ATOM 728 N N . ARG A 1 89 ? 4.683 6.796 -15.256 1.00 89.38 89 ARG A N 1
ATOM 729 C CA . ARG A 1 89 ? 3.256 6.507 -15.055 1.00 89.38 89 ARG A CA 1
ATOM 730 C C . ARG A 1 89 ? 3.051 5.300 -14.155 1.00 89.38 89 ARG A C 1
ATOM 732 O O . ARG A 1 89 ? 2.189 5.343 -13.281 1.00 89.38 89 ARG A O 1
ATOM 739 N N . LEU A 1 90 ? 3.833 4.237 -14.332 1.00 90.12 90 LEU A N 1
ATOM 740 C CA . LEU A 1 90 ? 3.745 3.063 -13.475 1.00 90.12 90 LEU A CA 1
ATOM 741 C C . LEU A 1 90 ? 3.992 3.433 -12.008 1.00 90.12 90 LEU A C 1
ATOM 743 O O . LEU A 1 90 ? 3.211 3.020 -11.156 1.00 90.12 90 LEU A O 1
ATOM 747 N N . ILE A 1 91 ? 5.031 4.221 -11.715 1.00 90.00 91 ILE A N 1
ATOM 748 C CA . ILE A 1 91 ? 5.345 4.662 -10.347 1.00 90.00 91 ILE A CA 1
ATOM 749 C C . ILE A 1 91 ? 4.178 5.467 -9.760 1.00 90.00 91 ILE A C 1
ATOM 751 O O . ILE A 1 91 ? 3.771 5.230 -8.622 1.00 90.00 91 ILE A O 1
ATOM 755 N N . LEU A 1 92 ? 3.592 6.380 -10.539 1.00 91.62 92 LEU A N 1
ATOM 756 C CA . LEU A 1 92 ? 2.434 7.165 -10.107 1.00 91.62 92 LEU A CA 1
ATOM 757 C C . LEU A 1 92 ? 1.233 6.270 -9.765 1.00 91.62 92 LEU A C 1
ATOM 759 O O . LEU A 1 92 ? 0.630 6.419 -8.698 1.00 91.62 92 LEU A O 1
ATOM 763 N N . PHE A 1 93 ? 0.909 5.313 -10.638 1.00 92.25 93 PHE A N 1
ATOM 764 C CA . PHE A 1 93 ? -0.189 4.374 -10.411 1.00 92.25 93 PHE A CA 1
ATOM 765 C C . PHE A 1 93 ? 0.089 3.410 -9.252 1.00 92.25 93 PHE A C 1
ATOM 767 O O . PHE A 1 93 ? -0.847 3.104 -8.514 1.00 92.25 93 PHE A O 1
ATOM 774 N N . GLN A 1 94 ? 1.340 2.985 -9.042 1.00 91.69 94 GLN A N 1
ATOM 775 C CA . GLN A 1 94 ? 1.746 2.180 -7.884 1.00 91.69 94 GLN A CA 1
ATOM 776 C C . GLN A 1 94 ? 1.575 2.947 -6.571 1.00 91.69 94 GLN A C 1
ATOM 778 O O . GLN A 1 94 ? 0.960 2.432 -5.644 1.00 91.69 94 GLN A O 1
ATOM 783 N N . ASN A 1 95 ? 2.034 4.198 -6.499 1.00 92.44 95 ASN A N 1
ATOM 784 C CA . ASN A 1 95 ? 1.887 5.011 -5.290 1.00 92.44 95 ASN A CA 1
ATOM 785 C C . ASN A 1 95 ? 0.411 5.224 -4.916 1.00 92.44 95 ASN A C 1
ATOM 787 O O . ASN A 1 95 ? 0.041 5.124 -3.743 1.00 92.44 95 ASN A O 1
ATOM 791 N N . ARG A 1 96 ? -0.448 5.479 -5.914 1.00 92.44 96 ARG A N 1
ATOM 792 C CA . ARG A 1 96 ? -1.903 5.567 -5.705 1.00 92.44 96 ARG A CA 1
ATOM 793 C C . ARG A 1 96 ? -2.497 4.229 -5.261 1.00 92.44 96 ARG A C 1
ATOM 795 O O . ARG A 1 96 ? -3.260 4.215 -4.296 1.00 92.44 96 ARG A O 1
ATOM 802 N N . PHE A 1 97 ? -2.101 3.126 -5.904 1.00 93.00 97 PHE A N 1
ATOM 803 C CA . PHE A 1 97 ? -2.525 1.776 -5.529 1.00 93.00 97 PHE A CA 1
ATOM 804 C C . PHE A 1 97 ? -2.185 1.468 -4.070 1.00 93.00 97 PHE A C 1
ATOM 806 O O . PHE A 1 97 ? -3.049 1.028 -3.323 1.00 93.00 97 PHE A O 1
ATOM 813 N N . ASP A 1 98 ? -0.958 1.747 -3.634 1.00 92.94 98 ASP A N 1
ATOM 814 C CA . ASP A 1 98 ? -0.517 1.488 -2.262 1.00 92.94 98 ASP A CA 1
ATOM 815 C C . ASP A 1 98 ? -1.302 2.315 -1.237 1.00 92.94 98 ASP A C 1
ATOM 817 O O . ASP A 1 98 ? -1.589 1.847 -0.133 1.00 92.94 98 ASP A O 1
ATOM 821 N N . GLY A 1 99 ? -1.663 3.555 -1.581 1.00 92.94 99 GLY A N 1
ATOM 822 C CA . GLY A 1 99 ? -2.545 4.386 -0.764 1.00 92.94 99 GLY A CA 1
ATOM 823 C C . GLY A 1 99 ? -3.935 3.767 -0.611 1.00 92.94 99 GLY A C 1
ATOM 824 O O . GLY A 1 99 ? -4.426 3.614 0.508 1.00 92.94 99 GLY A O 1
ATOM 825 N N . MET A 1 100 ? -4.542 3.355 -1.724 1.00 91.56 100 MET A N 1
ATOM 826 C CA . MET A 1 100 ? -5.839 2.675 -1.727 1.00 91.56 100 MET A CA 1
ATOM 827 C C . MET A 1 100 ? -5.798 1.331 -1.002 1.00 91.56 100 MET A C 1
ATOM 829 O O . MET A 1 100 ? -6.699 1.025 -0.229 1.00 91.56 100 MET A O 1
ATOM 833 N N . TRP A 1 101 ? -4.734 0.553 -1.191 1.00 90.94 101 TRP A N 1
ATOM 834 C CA . TRP A 1 101 ? -4.559 -0.740 -0.544 1.00 90.94 101 TRP A CA 1
ATOM 835 C C . TRP A 1 101 ? -4.476 -0.594 0.976 1.00 90.94 101 TRP A C 1
ATOM 837 O O . TRP A 1 101 ? -5.124 -1.344 1.699 1.00 90.94 101 TRP A O 1
ATOM 847 N N . ARG A 1 102 ? -3.741 0.406 1.483 1.00 92.62 102 ARG A N 1
ATOM 848 C CA . ARG A 1 102 ? -3.715 0.701 2.926 1.00 92.62 102 ARG A CA 1
ATOM 849 C C . ARG A 1 102 ? -5.096 1.079 3.457 1.00 92.62 102 ARG A C 1
ATOM 851 O O . ARG A 1 102 ? -5.488 0.543 4.488 1.00 92.62 102 ARG A O 1
ATOM 858 N N . LYS A 1 103 ? -5.836 1.946 2.751 1.00 91.69 103 LYS A N 1
ATOM 859 C CA . LYS A 1 103 ? -7.219 2.300 3.122 1.00 91.69 103 LYS A CA 1
ATOM 860 C C . LYS A 1 103 ? -8.111 1.059 3.189 1.00 91.69 103 LYS A C 1
ATOM 862 O O . LYS A 1 103 ? -8.792 0.871 4.188 1.00 91.69 103 LYS A O 1
ATOM 867 N N . LEU A 1 104 ? -8.040 0.190 2.178 1.00 90.50 104 LEU A N 1
ATOM 868 C CA . LEU A 1 104 ? -8.787 -1.066 2.147 1.00 90.50 104 LEU A CA 1
ATOM 869 C C . LEU A 1 104 ? -8.482 -1.930 3.375 1.00 90.50 104 LEU A C 1
ATOM 871 O O . LEU A 1 104 ? -9.410 -2.377 4.032 1.00 90.50 104 LEU A O 1
ATOM 875 N N . GLN A 1 105 ? -7.206 -2.121 3.725 1.00 90.88 105 GLN A N 1
ATOM 876 C CA . GLN A 1 105 ? -6.833 -2.885 4.922 1.00 90.88 105 GLN A CA 1
ATOM 877 C C . GLN A 1 105 ? -7.403 -2.261 6.203 1.00 90.88 105 GLN A C 1
ATOM 879 O O . GLN A 1 105 ? -7.909 -2.973 7.065 1.00 90.88 105 GLN A O 1
ATOM 884 N N . THR A 1 106 ? -7.367 -0.932 6.330 1.00 91.75 106 THR A N 1
ATOM 885 C CA . THR A 1 106 ? -7.974 -0.236 7.474 1.00 91.75 106 THR A CA 1
ATOM 886 C C . THR A 1 106 ? -9.485 -0.450 7.539 1.00 91.75 106 THR A C 1
ATOM 888 O O . THR A 1 106 ? -10.001 -0.718 8.621 1.00 91.75 106 THR A O 1
ATOM 891 N N . TYR A 1 107 ? -10.191 -0.370 6.409 1.00 90.94 107 TYR A N 1
ATOM 892 C CA . TYR A 1 107 ? -11.635 -0.602 6.379 1.00 90.94 107 TYR A CA 1
ATOM 893 C C . TYR A 1 107 ? -11.995 -2.056 6.653 1.00 90.94 107 TYR A C 1
ATOM 895 O O . TYR A 1 107 ? -12.914 -2.289 7.419 1.00 90.94 107 TYR A O 1
ATOM 903 N N . GLN A 1 108 ? -11.238 -3.017 6.125 1.00 90.06 108 GLN A N 1
ATOM 904 C CA . GLN A 1 108 ? -11.434 -4.444 6.394 1.00 90.06 108 GLN A CA 1
ATOM 905 C C . GLN A 1 108 ? -11.228 -4.783 7.876 1.00 90.06 108 GLN A C 1
ATOM 907 O O . GLN A 1 108 ? -12.005 -5.546 8.441 1.00 90.06 108 GLN A O 1
ATOM 912 N N . ASN A 1 109 ? -10.241 -4.164 8.532 1.00 90.31 109 ASN A N 1
ATOM 913 C CA . ASN A 1 109 ? -10.076 -4.274 9.984 1.00 90.31 109 ASN A CA 1
ATOM 914 C C . ASN A 1 109 ? -11.265 -3.652 10.740 1.00 90.31 109 ASN A C 1
ATOM 916 O O . ASN A 1 109 ? -11.640 -4.131 11.806 1.00 90.31 109 ASN A O 1
ATOM 920 N N . GLY A 1 110 ? -11.852 -2.576 10.203 1.00 90.31 110 GLY A N 1
ATOM 921 C CA . GLY A 1 110 ? -13.078 -1.971 10.726 1.00 90.31 110 GLY A CA 1
ATOM 922 C C . GLY A 1 110 ? -14.298 -2.877 10.548 1.00 90.31 110 GLY A C 1
ATOM 923 O O . GLY A 1 110 ? -15.042 -3.079 11.503 1.00 90.31 110 GLY A O 1
ATOM 924 N N . GLU A 1 111 ? -14.470 -3.468 9.361 1.00 89.19 111 GLU A N 1
ATOM 925 C CA . GLU A 1 111 ? -15.509 -4.463 9.073 1.00 89.19 111 GLU A CA 1
ATOM 926 C C . GLU A 1 111 ? -15.390 -5.639 10.057 1.00 89.19 111 GLU A C 1
ATOM 928 O O . GLU A 1 111 ? -16.380 -6.011 10.680 1.00 89.19 111 GLU A O 1
ATOM 933 N N . GLU A 1 112 ? -14.178 -6.154 10.293 1.00 90.56 112 GLU A N 1
ATOM 934 C CA . GLU A 1 112 ? -13.923 -7.221 11.270 1.00 90.56 112 GLU A CA 1
ATOM 935 C C . GLU A 1 112 ? -14.254 -6.795 12.711 1.00 90.56 112 GLU A C 1
ATOM 937 O O . GLU A 1 112 ? -14.900 -7.550 13.439 1.00 90.56 112 GLU A O 1
ATOM 942 N N . LEU A 1 113 ? -13.875 -5.576 13.117 1.00 89.62 113 LEU A N 1
ATOM 943 C CA . LEU A 1 113 ? -14.143 -5.046 14.459 1.00 89.62 113 LEU A CA 1
ATOM 944 C C . LEU A 1 113 ? -15.646 -4.956 14.765 1.00 89.62 113 LEU A C 1
ATOM 946 O O . LEU A 1 113 ? -16.059 -5.237 15.890 1.00 89.62 113 LEU A O 1
ATOM 950 N N . PHE A 1 114 ? -16.455 -4.572 13.774 1.00 87.38 114 PHE A N 1
ATOM 951 C CA . PHE A 1 114 ? -17.913 -4.479 13.902 1.00 87.38 114 PHE A CA 1
ATOM 952 C C . PHE A 1 114 ? -18.648 -5.775 13.525 1.00 87.38 114 PHE A C 1
ATOM 954 O O . PHE A 1 114 ? -19.866 -5.852 13.674 1.00 87.38 114 PHE A O 1
ATOM 961 N N . GLY A 1 115 ? -17.935 -6.812 13.074 1.00 86.56 115 GLY A N 1
ATOM 962 C CA . GLY A 1 115 ? -18.528 -8.086 12.655 1.00 86.56 115 GLY A CA 1
ATOM 963 C C . GLY A 1 115 ? -19.295 -8.015 11.329 1.00 86.56 115 GLY A C 1
ATOM 964 O O . GLY A 1 115 ? -20.184 -8.834 11.088 1.00 86.56 115 GLY A O 1
ATOM 965 N N . LEU A 1 116 ? -18.972 -7.042 10.477 1.00 85.62 116 LEU A N 1
ATOM 966 C CA . LEU A 1 116 ? -19.522 -6.890 9.133 1.00 85.62 116 LEU A CA 1
ATOM 967 C C . LEU A 1 116 ? -18.872 -7.893 8.159 1.00 85.62 116 LEU A C 1
ATOM 969 O O . LEU A 1 116 ? -17.720 -8.296 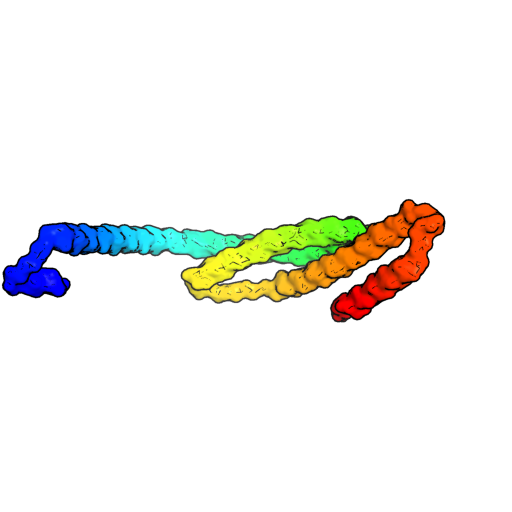8.349 1.00 85.62 116 LEU A O 1
ATOM 973 N N . PRO A 1 117 ? -19.587 -8.321 7.100 1.00 84.88 117 PRO A N 1
ATOM 974 C CA . PRO A 1 117 ? -19.013 -9.194 6.087 1.00 84.88 117 PRO A CA 1
ATOM 975 C C . PRO A 1 117 ? -17.905 -8.469 5.323 1.00 84.88 117 PRO A C 1
ATOM 977 O O . PRO A 1 117 ? -18.074 -7.334 4.890 1.00 84.88 117 PRO A O 1
ATOM 980 N N . HIS A 1 118 ? -16.792 -9.163 5.113 1.00 81.56 118 HIS A N 1
ATOM 981 C CA . HIS A 1 118 ? -15.662 -8.626 4.372 1.00 81.56 118 HIS A CA 1
ATOM 982 C C . HIS A 1 118 ? -16.026 -8.366 2.908 1.00 81.56 118 HIS A C 1
ATOM 984 O O . HIS A 1 118 ? -16.426 -9.288 2.189 1.00 81.56 118 HIS A O 1
ATOM 990 N N . THR A 1 119 ? -15.838 -7.132 2.445 1.00 79.75 119 THR A N 1
ATOM 991 C CA . THR A 1 119 ? -16.049 -6.805 1.032 1.00 79.75 119 THR A CA 1
ATOM 992 C C . THR A 1 119 ? -14.811 -7.190 0.207 1.00 79.75 119 THR A C 1
ATOM 994 O O . THR A 1 119 ? -13.724 -6.635 0.388 1.00 79.75 119 THR A O 1
ATOM 997 N N . GLU A 1 120 ? -14.961 -8.126 -0.736 1.00 79.56 120 GLU A N 1
ATOM 9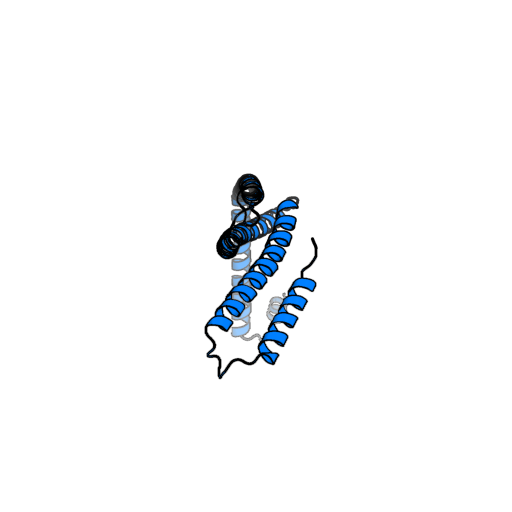98 C CA . GLU A 1 120 ? -13.884 -8.520 -1.654 1.00 79.56 120 GLU A CA 1
ATOM 999 C C . GLU A 1 120 ? -13.801 -7.603 -2.886 1.00 79.56 120 GLU A C 1
ATOM 1001 O O . GLU A 1 120 ? -14.803 -7.305 -3.534 1.00 79.56 120 GLU A O 1
ATOM 1006 N N . TYR A 1 121 ? -12.576 -7.214 -3.262 1.00 85.00 121 TYR A N 1
ATOM 1007 C CA . TYR A 1 121 ? -12.292 -6.393 -4.447 1.00 85.00 121 TYR A CA 1
ATOM 1008 C C . TYR A 1 121 ? -11.383 -7.153 -5.432 1.00 85.00 121 TYR A C 1
ATOM 1010 O O . TYR A 1 121 ? -10.162 -6.947 -5.441 1.00 85.00 121 TYR A O 1
ATOM 1018 N N . PRO A 1 122 ? -11.939 -8.047 -6.275 1.00 85.75 122 PRO A N 1
ATOM 1019 C CA . PRO A 1 122 ? -11.144 -8.888 -7.174 1.00 85.75 122 PRO A CA 1
ATOM 1020 C C . PRO A 1 122 ? -10.351 -8.076 -8.210 1.00 85.75 122 PRO A C 1
ATOM 1022 O O . PRO A 1 122 ? -9.228 -8.447 -8.555 1.00 85.75 122 PRO A O 1
ATOM 1025 N N . GLU A 1 123 ? -10.887 -6.936 -8.657 1.00 86.38 123 GLU A N 1
ATOM 1026 C CA . GLU A 1 123 ? -10.216 -6.051 -9.618 1.00 86.38 123 GLU A CA 1
ATOM 1027 C C . GLU A 1 123 ? -8.911 -5.469 -9.055 1.00 86.38 123 GLU A C 1
ATOM 1029 O O . GLU A 1 123 ? -7.892 -5.469 -9.745 1.00 86.38 123 GLU A O 1
AT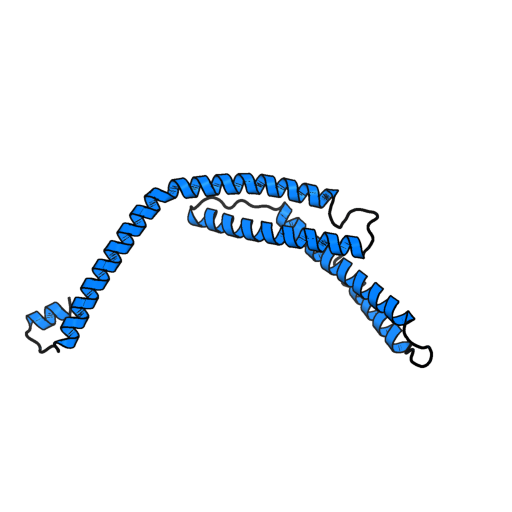OM 1034 N N . LEU A 1 124 ? -8.882 -5.072 -7.776 1.00 87.62 124 LEU A N 1
ATOM 1035 C CA . LEU A 1 124 ? -7.655 -4.595 -7.123 1.00 87.62 124 LEU A CA 1
ATOM 1036 C C . LEU A 1 124 ? -6.592 -5.694 -7.037 1.00 87.62 124 LEU A C 1
ATOM 1038 O O . LEU A 1 124 ? -5.405 -5.431 -7.238 1.00 87.62 124 LEU A O 1
ATOM 1042 N N . ALA A 1 125 ? -6.998 -6.937 -6.769 1.00 88.19 125 ALA A N 1
ATOM 1043 C CA . ALA A 1 125 ? -6.075 -8.068 -6.740 1.00 88.19 125 ALA A CA 1
ATOM 1044 C C . ALA A 1 125 ? -5.480 -8.359 -8.129 1.00 88.19 125 ALA A C 1
ATOM 1046 O O . ALA A 1 125 ? -4.299 -8.706 -8.235 1.00 88.19 125 ALA A O 1
ATOM 1047 N N . GLN A 1 126 ? -6.275 -8.197 -9.188 1.00 89.31 126 GLN A N 1
ATOM 1048 C CA . GLN A 1 126 ? -5.804 -8.305 -10.565 1.00 89.31 126 GLN A CA 1
ATOM 1049 C C . GLN A 1 126 ? -4.823 -7.176 -10.907 1.00 89.31 126 GLN A C 1
ATOM 1051 O O . GLN A 1 126 ? -3.689 -7.463 -11.298 1.00 89.31 126 GLN A O 1
ATOM 1056 N N . ILE A 1 127 ? -5.201 -5.917 -10.665 1.00 89.06 127 ILE A N 1
ATOM 1057 C CA . ILE A 1 127 ? -4.350 -4.749 -10.938 1.00 89.06 127 ILE A CA 1
ATOM 1058 C C . ILE A 1 127 ? -3.030 -4.846 -10.166 1.00 89.06 127 ILE A C 1
ATOM 1060 O O . ILE A 1 127 ? -1.968 -4.564 -10.715 1.00 89.06 127 ILE A O 1
ATOM 1064 N N . ARG A 1 128 ? -3.039 -5.346 -8.925 1.00 90.06 128 ARG A N 1
ATOM 1065 C CA . ARG A 1 128 ? -1.811 -5.604 -8.157 1.00 90.06 128 ARG A CA 1
ATOM 1066 C C . ARG A 1 128 ? -0.857 -6.554 -8.878 1.00 90.06 128 ARG A C 1
ATOM 1068 O O . ARG A 1 128 ? 0.356 -6.335 -8.865 1.00 90.06 128 ARG A O 1
ATOM 1075 N N . LYS A 1 129 ? -1.371 -7.640 -9.461 1.00 89.56 129 LYS A N 1
ATOM 1076 C CA . LYS A 1 129 ? -0.547 -8.596 -10.218 1.00 89.56 129 LYS A CA 1
ATOM 1077 C C . LYS A 1 129 ? 0.000 -7.937 -11.480 1.00 89.56 129 LYS A C 1
ATOM 1079 O O . LYS A 1 129 ? 1.197 -8.045 -11.738 1.00 89.56 129 LYS A O 1
ATOM 1084 N N . GLU A 1 130 ? -0.845 -7.214 -12.206 1.00 89.44 130 GLU A N 1
ATOM 1085 C CA . GLU A 1 130 ? -0.472 -6.504 -13.431 1.00 89.44 130 GLU A CA 1
ATOM 1086 C C . GLU A 1 130 ? 0.604 -5.440 -13.166 1.00 89.44 130 GLU A C 1
ATOM 1088 O O . GLU A 1 130 ? 1.659 -5.472 -13.795 1.00 89.44 130 GLU A O 1
ATOM 1093 N N . LEU A 1 131 ? 0.425 -4.583 -12.156 1.00 89.88 131 LEU A N 1
ATOM 1094 C CA . LEU A 1 131 ? 1.418 -3.594 -11.720 1.00 89.88 131 LEU A CA 1
ATOM 1095 C C . LEU A 1 131 ? 2.771 -4.235 -11.379 1.00 89.88 131 LEU A C 1
ATOM 1097 O O . LEU A 1 131 ? 3.815 -3.709 -11.763 1.00 89.88 131 LEU A O 1
ATOM 1101 N N . ASN A 1 132 ? 2.775 -5.383 -10.695 1.00 89.00 132 ASN A N 1
ATOM 1102 C CA . ASN A 1 132 ? 4.011 -6.103 -10.372 1.00 89.00 132 ASN A CA 1
ATOM 1103 C C . ASN A 1 132 ? 4.719 -6.657 -11.617 1.00 89.00 132 ASN A C 1
ATOM 1105 O O . ASN A 1 132 ? 5.951 -6.673 -11.676 1.00 89.00 132 ASN A O 1
ATOM 1109 N N . LEU A 1 133 ? 3.963 -7.136 -12.607 1.00 87.44 133 LEU A N 1
ATOM 1110 C CA . LEU A 1 133 ? 4.525 -7.608 -13.873 1.00 87.44 133 LEU A CA 1
ATOM 1111 C C . LEU A 1 133 ? 5.098 -6.445 -14.686 1.00 87.44 133 LEU A C 1
ATOM 1113 O O . LEU A 1 133 ? 6.243 -6.526 -15.135 1.00 87.44 133 LEU A O 1
ATOM 1117 N N . LEU A 1 134 ? 4.352 -5.344 -14.799 1.00 87.44 134 LEU A N 1
ATOM 1118 C CA . LEU A 1 134 ? 4.799 -4.132 -15.484 1.00 87.44 134 LEU A CA 1
ATOM 1119 C C . LEU A 1 134 ? 6.058 -3.548 -14.846 1.00 87.44 134 LEU A C 1
ATOM 1121 O O . LEU A 1 134 ? 6.973 -3.151 -15.561 1.00 87.44 134 LEU A O 1
ATOM 1125 N N . GLN A 1 135 ? 6.158 -3.556 -13.515 1.00 87.69 135 GLN A N 1
ATOM 1126 C CA . GLN A 1 135 ? 7.357 -3.092 -12.819 1.00 87.69 135 GLN A CA 1
ATOM 1127 C C . GLN A 1 135 ? 8.590 -3.899 -13.195 1.00 87.69 135 GLN A C 1
ATOM 1129 O O . GLN A 1 135 ? 9.643 -3.328 -13.467 1.00 87.69 135 GLN A O 1
ATOM 1134 N N . LYS A 1 136 ? 8.470 -5.228 -13.246 1.00 86.38 136 LYS A N 1
ATOM 1135 C CA . LYS A 1 136 ? 9.579 -6.093 -13.664 1.00 86.38 136 LYS A CA 1
ATOM 1136 C C . LYS A 1 136 ? 9.963 -5.842 -15.121 1.00 86.38 136 LYS A C 1
ATOM 1138 O O . LYS A 1 136 ? 11.153 -5.822 -15.427 1.00 86.38 136 LYS A O 1
ATOM 1143 N N . LEU A 1 137 ? 8.972 -5.637 -15.988 1.00 86.62 137 LEU A N 1
ATOM 1144 C CA . LEU A 1 137 ? 9.174 -5.384 -17.411 1.00 86.62 137 LEU A CA 1
ATOM 1145 C C . LEU A 1 137 ? 9.866 -4.039 -17.662 1.00 86.62 137 LEU A C 1
ATOM 1147 O O . LEU A 1 137 ? 10.939 -4.020 -18.259 1.00 86.62 137 LEU A O 1
ATOM 1151 N N . TYR A 1 138 ? 9.294 -2.929 -17.187 1.00 86.62 138 TYR A N 1
ATOM 1152 C CA . TYR A 1 138 ? 9.855 -1.596 -17.427 1.00 86.62 138 TYR A CA 1
ATOM 1153 C C . TYR A 1 138 ? 11.192 -1.396 -16.721 1.00 86.62 138 TYR A C 1
ATOM 1155 O O . TYR A 1 138 ? 12.084 -0.779 -17.294 1.00 86.62 138 TYR A O 1
ATOM 1163 N N . LYS A 1 139 ? 11.388 -1.993 -15.537 1.00 86.31 139 LYS A N 1
ATOM 1164 C CA . LYS A 1 139 ? 12.703 -2.003 -14.888 1.00 86.31 139 LYS A CA 1
ATOM 1165 C C . LYS A 1 139 ? 13.751 -2.698 -15.756 1.00 86.31 139 LYS A C 1
ATOM 1167 O O . LYS A 1 139 ? 14.804 -2.125 -15.990 1.00 86.31 139 LYS A O 1
ATOM 1172 N N . LEU A 1 140 ? 13.461 -3.902 -16.262 1.00 86.94 140 LEU A N 1
ATOM 1173 C CA . LEU A 1 140 ? 14.385 -4.610 -17.153 1.00 86.94 140 LEU A CA 1
ATOM 1174 C C . LEU A 1 140 ? 14.670 -3.801 -18.419 1.00 86.94 140 LEU A C 1
ATOM 1176 O O . LEU A 1 140 ? 15.806 -3.747 -18.874 1.00 86.94 140 LEU A O 1
ATOM 1180 N N . TYR A 1 141 ? 13.640 -3.179 -18.979 1.00 85.12 141 TYR A N 1
ATOM 1181 C CA . TYR A 1 141 ? 13.774 -2.385 -20.185 1.00 85.12 141 TYR A CA 1
ATOM 1182 C C . TYR A 1 141 ? 14.664 -1.148 -19.968 1.00 85.12 141 TYR A C 1
ATOM 1184 O O . TYR A 1 141 ? 15.561 -0.894 -20.771 1.00 85.12 141 TYR A O 1
ATOM 1192 N N . ASN A 1 142 ? 14.463 -0.413 -18.870 1.00 86.44 142 ASN A N 1
ATOM 1193 C CA . ASN A 1 142 ? 15.313 0.721 -18.502 1.00 86.44 142 ASN A CA 1
ATOM 1194 C C . ASN A 1 142 ? 16.754 0.273 -18.222 1.00 86.44 142 ASN A C 1
ATOM 1196 O O . ASN A 1 142 ? 17.672 0.883 -18.759 1.00 86.44 142 ASN A O 1
ATOM 1200 N N . ASP A 1 143 ? 16.951 -0.837 -17.494 1.00 87.56 143 ASP A N 1
ATOM 1201 C CA . ASP A 1 143 ? 18.284 -1.411 -17.253 1.00 87.56 143 ASP A CA 1
ATOM 1202 C C . ASP A 1 143 ? 19.022 -1.680 -18.583 1.00 87.56 143 ASP A C 1
ATOM 1204 O O . ASP A 1 143 ? 20.199 -1.351 -18.718 1.00 87.56 143 ASP A O 1
ATOM 1208 N N . VAL A 1 144 ? 18.333 -2.263 -19.576 1.00 87.12 144 VAL A N 1
ATOM 1209 C CA . VAL A 1 144 ? 18.907 -2.541 -20.905 1.00 87.12 144 VAL A CA 1
ATOM 1210 C C . VAL A 1 144 ? 19.251 -1.247 -21.636 1.00 87.12 144 VAL A C 1
ATOM 1212 O O . VAL A 1 144 ? 20.345 -1.144 -22.181 1.00 87.12 144 VAL A O 1
ATOM 1215 N N . ILE A 1 145 ? 18.352 -0.256 -21.652 1.00 86.25 145 ILE A N 1
ATOM 1216 C CA . ILE A 1 145 ? 18.620 1.028 -22.315 1.00 86.25 145 ILE A CA 1
ATOM 1217 C C . ILE A 1 145 ? 19.811 1.737 -21.686 1.00 86.25 145 ILE A C 1
ATOM 1219 O O . ILE A 1 145 ? 20.685 2.202 -22.417 1.00 86.25 145 ILE A O 1
ATOM 1223 N N . ASP A 1 146 ? 19.860 1.824 -20.360 1.00 88.25 146 ASP A N 1
ATOM 1224 C CA . ASP A 1 146 ? 20.912 2.561 -19.669 1.00 88.25 146 ASP A CA 1
ATOM 1225 C C . ASP A 1 146 ? 22.269 1.854 -19.842 1.00 88.25 146 ASP A C 1
ATOM 1227 O O . ASP A 1 146 ? 23.273 2.517 -20.105 1.00 88.25 146 ASP A O 1
ATOM 1231 N N . ARG A 1 147 ? 22.309 0.509 -19.816 1.00 86.81 147 ARG A N 1
ATOM 1232 C CA . ARG A 1 147 ? 23.539 -0.250 -20.113 1.00 86.81 147 ARG A CA 1
ATOM 1233 C C . ARG A 1 147 ? 23.973 -0.145 -21.568 1.00 86.81 147 ARG A C 1
ATOM 1235 O O . ARG A 1 147 ? 25.137 0.149 -21.821 1.00 86.81 147 ARG A O 1
ATOM 1242 N N . VAL A 1 148 ? 23.060 -0.298 -22.525 1.00 86.62 148 VAL A N 1
ATOM 1243 C CA . VAL A 1 148 ? 23.391 -0.133 -23.950 1.00 86.62 148 VAL A CA 1
ATOM 1244 C C . VAL A 1 148 ? 23.876 1.287 -24.235 1.00 86.62 148 VAL A C 1
ATOM 1246 O O . VAL A 1 148 ? 24.824 1.458 -24.993 1.00 86.62 148 VAL A O 1
ATOM 1249 N N . SER A 1 149 ? 23.276 2.294 -23.593 1.00 87.69 149 SER A N 1
ATOM 1250 C CA . SER A 1 149 ? 23.734 3.684 -23.683 1.00 87.69 149 SER A CA 1
ATOM 1251 C C . SER A 1 149 ? 25.155 3.836 -23.138 1.00 87.69 149 SER A C 1
ATOM 1253 O O . SER A 1 149 ? 25.993 4.432 -23.804 1.00 87.69 149 SER A O 1
ATOM 1255 N N . SER A 1 150 ? 25.457 3.213 -21.994 1.00 87.38 150 SER A N 1
ATOM 1256 C CA . SER A 1 150 ? 26.795 3.261 -21.392 1.00 87.38 150 SER A CA 1
ATOM 1257 C C . SER A 1 150 ? 27.890 2.632 -22.258 1.00 87.38 150 SER A C 1
ATOM 1259 O O . SER A 1 150 ? 29.036 3.059 -22.179 1.00 87.38 150 SER A O 1
ATOM 1261 N N . TYR A 1 151 ? 27.561 1.670 -23.133 1.00 87.06 151 TYR A N 1
ATOM 1262 C CA . TYR A 1 151 ? 28.545 1.086 -24.053 1.00 87.06 151 TYR A CA 1
ATOM 1263 C C . TYR A 1 151 ? 29.080 2.099 -25.070 1.00 87.06 151 TYR A C 1
ATOM 1265 O O . TYR A 1 151 ? 30.222 1.973 -25.505 1.00 87.06 151 TYR A O 1
ATOM 1273 N N . TYR A 1 152 ? 28.283 3.107 -25.440 1.00 85.00 152 TYR A N 1
ATOM 1274 C CA . TYR A 1 152 ? 28.723 4.163 -26.357 1.00 85.00 152 TYR A CA 1
ATOM 1275 C C . TYR A 1 152 ? 29.726 5.130 -25.716 1.00 85.00 152 TYR A C 1
ATOM 1277 O O . TYR A 1 152 ? 30.456 5.801 -26.444 1.00 85.00 152 TYR A O 1
ATOM 1285 N N . ASP A 1 153 ? 29.789 5.176 -24.384 1.00 88.38 153 ASP A N 1
ATOM 1286 C CA . ASP A 1 153 ? 30.705 6.040 -23.636 1.00 88.38 153 ASP A CA 1
ATOM 1287 C C . ASP A 1 153 ? 32.075 5.377 -23.381 1.00 88.38 153 ASP A C 1
ATOM 1289 O O . ASP A 1 153 ? 32.996 6.031 -22.889 1.00 88.38 153 ASP A O 1
ATOM 1293 N N . ILE A 1 154 ? 32.240 4.090 -23.725 1.00 86.81 154 ILE A N 1
ATOM 1294 C CA . ILE A 1 154 ? 33.483 3.338 -23.504 1.00 86.81 154 ILE A CA 1
ATOM 1295 C C . ILE A 1 154 ? 34.493 3.646 -24.627 1.00 86.81 154 ILE A C 1
ATOM 1297 O O . ILE A 1 154 ? 34.202 3.404 -25.804 1.00 86.81 154 ILE A O 1
ATOM 1301 N N . PRO A 1 155 ? 35.711 4.132 -24.311 1.00 88.12 155 PRO A N 1
ATOM 1302 C CA . PRO A 1 155 ? 36.764 4.323 -25.304 1.00 88.12 155 PRO A CA 1
ATOM 1303 C C . PRO A 1 155 ? 37.158 2.999 -25.965 1.00 88.12 155 PRO A C 1
ATOM 1305 O O . PRO A 1 155 ? 37.344 1.997 -25.284 1.00 88.12 155 PRO A O 1
ATOM 1308 N N . TRP A 1 156 ? 37.393 2.999 -27.281 1.00 84.38 156 TRP A N 1
ATOM 1309 C CA . TRP A 1 156 ? 37.686 1.779 -28.058 1.00 84.38 156 TRP A CA 1
ATOM 1310 C C . TRP A 1 156 ? 38.815 0.906 -27.475 1.00 84.38 156 TRP A C 1
ATOM 1312 O O . TRP A 1 156 ? 38.747 -0.316 -27.547 1.00 84.38 156 TRP A O 1
ATOM 1322 N N . GLY A 1 157 ? 39.846 1.516 -26.877 1.00 87.25 157 GLY A N 1
ATOM 1323 C CA . GLY A 1 157 ? 40.968 0.793 -26.262 1.00 87.25 157 GLY A CA 1
ATOM 1324 C C . GLY A 1 157 ? 40.623 0.036 -24.972 1.00 87.25 157 GLY A C 1
ATOM 1325 O O . GLY A 1 157 ? 41.400 -0.816 -24.554 1.00 87.25 157 GLY A O 1
ATOM 1326 N N . GLU A 1 158 ? 39.474 0.332 -24.365 1.00 84.94 158 GLU A N 1
ATOM 1327 C CA . GLU A 1 158 ? 38.986 -0.242 -23.10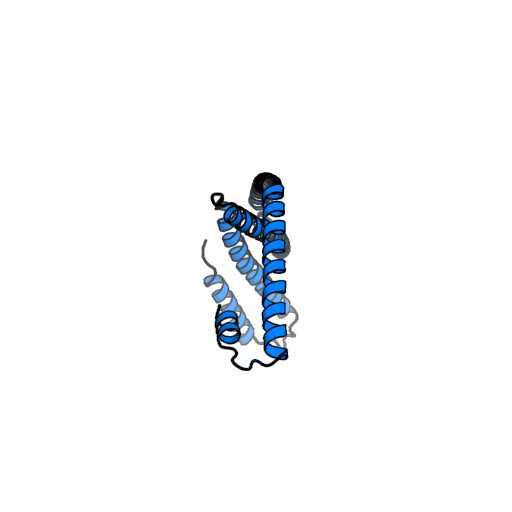4 1.00 84.94 158 GLU A CA 1
ATOM 1328 C C . GLU A 1 158 ? 37.733 -1.114 -23.313 1.00 84.94 158 GLU A C 1
ATOM 1330 O O . GLU A 1 158 ? 37.205 -1.687 -22.361 1.00 84.94 158 GLU A O 1
ATOM 1335 N N . VAL A 1 159 ? 37.254 -1.250 -24.558 1.00 86.44 159 VAL A N 1
ATOM 1336 C CA . VAL A 1 159 ? 36.070 -2.057 -24.878 1.00 86.44 159 VAL A CA 1
ATOM 1337 C C . VAL A 1 159 ? 36.373 -3.542 -24.703 1.00 86.44 159 VAL A C 1
ATOM 1339 O O . VAL A 1 159 ? 37.156 -4.135 -25.447 1.00 86.44 159 VAL A O 1
ATOM 1342 N N . ASN A 1 160 ? 35.668 -4.170 -23.764 1.00 87.19 160 ASN A N 1
ATOM 1343 C CA . ASN A 1 160 ? 35.6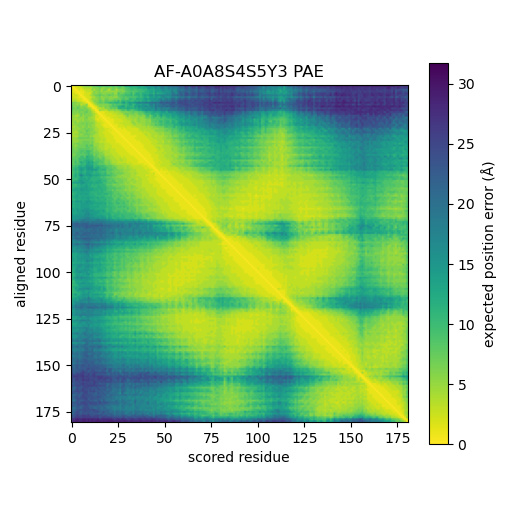90 -5.611 -23.559 1.00 87.19 160 ASN A CA 1
ATOM 1344 C C . ASN A 1 160 ? 34.471 -6.282 -24.217 1.00 87.19 160 ASN A C 1
ATOM 1346 O O . ASN A 1 160 ? 33.362 -6.278 -23.683 1.00 87.19 160 ASN A O 1
ATOM 1350 N N . ILE A 1 161 ? 34.678 -6.886 -25.390 1.00 85.69 161 ILE A N 1
ATOM 1351 C CA . ILE A 1 161 ? 33.601 -7.514 -26.177 1.00 85.69 161 ILE A CA 1
ATOM 1352 C C . ILE A 1 161 ? 33.036 -8.767 -25.482 1.00 85.69 161 ILE A C 1
ATOM 1354 O O . ILE A 1 161 ? 31.844 -9.052 -25.610 1.00 85.69 161 ILE A O 1
ATOM 1358 N N . GLU A 1 162 ? 33.858 -9.523 -24.747 1.00 89.44 162 GLU A N 1
ATOM 1359 C CA . GLU A 1 162 ? 33.397 -10.723 -24.032 1.00 89.44 162 GLU A CA 1
ATOM 1360 C C . GLU A 1 162 ? 32.458 -10.361 -22.880 1.00 89.44 162 GLU A C 1
ATOM 1362 O O . GLU A 1 162 ? 31.418 -10.995 -22.701 1.00 89.44 162 GLU A O 1
ATOM 1367 N N . GLU A 1 163 ? 32.789 -9.305 -22.139 1.00 87.50 163 GLU A N 1
ATOM 1368 C CA . GLU A 1 163 ? 31.962 -8.787 -21.050 1.00 87.50 163 GLU A CA 1
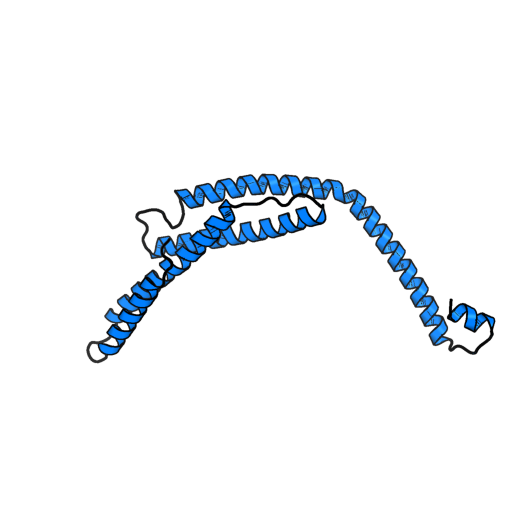ATOM 1369 C C . GLU A 1 163 ? 30.612 -8.274 -21.561 1.00 87.50 163 GLU A C 1
ATOM 1371 O O . GLU A 1 163 ? 29.571 -8.690 -21.052 1.00 87.50 163 GLU A O 1
ATOM 1376 N N . ILE A 1 164 ? 30.609 -7.486 -22.642 1.00 86.81 164 ILE A N 1
ATOM 1377 C CA . ILE A 1 164 ? 29.372 -7.006 -23.279 1.00 86.81 164 ILE A CA 1
ATOM 1378 C C . ILE A 1 164 ? 28.502 -8.183 -23.750 1.00 86.81 164 ILE A C 1
ATOM 1380 O O . ILE A 1 164 ? 27.290 -8.189 -23.534 1.00 86.81 164 ILE A O 1
ATOM 1384 N N . ASN A 1 165 ? 29.093 -9.214 -24.362 1.00 88.31 165 ASN A N 1
ATOM 1385 C CA . ASN A 1 165 ? 28.343 -10.403 -24.782 1.00 88.31 165 ASN A CA 1
ATOM 1386 C C . ASN A 1 165 ? 27.729 -11.164 -23.599 1.00 88.31 165 ASN A C 1
ATOM 1388 O O . ASN A 1 165 ? 26.592 -11.637 -23.701 1.00 88.31 165 ASN A O 1
ATOM 1392 N N . ASN A 1 166 ? 28.453 -11.276 -22.483 1.00 91.00 166 ASN A N 1
ATOM 1393 C CA . ASN A 1 166 ? 27.934 -11.900 -21.270 1.00 91.00 166 ASN A CA 1
ATOM 1394 C C . ASN A 1 166 ? 26.751 -11.102 -20.700 1.00 91.00 166 ASN A C 1
ATOM 1396 O O . ASN A 1 166 ? 25.704 -11.694 -20.430 1.00 91.00 166 ASN A O 1
ATOM 1400 N N . GLU A 1 167 ? 26.858 -9.772 -20.608 1.00 87.94 167 GLU A N 1
ATOM 1401 C CA . GLU A 1 167 ? 25.756 -8.911 -20.153 1.00 87.94 167 GLU A 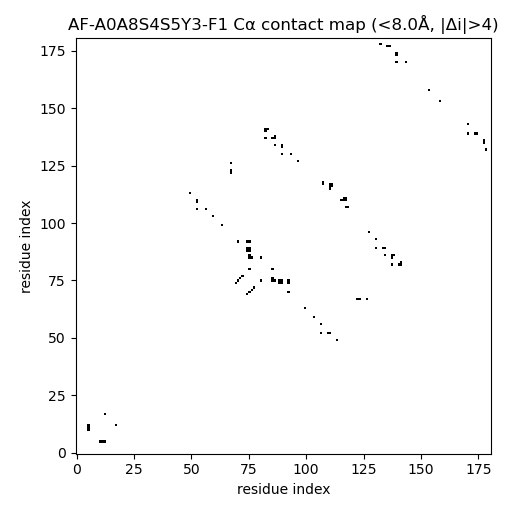CA 1
ATOM 1402 C C . GLU A 1 167 ? 24.520 -9.014 -21.067 1.00 87.94 167 GLU A C 1
ATOM 1404 O O . GLU A 1 167 ? 23.392 -9.172 -20.589 1.00 87.94 167 GLU A O 1
ATOM 1409 N N . LEU A 1 168 ? 24.707 -9.007 -22.391 1.00 86.88 168 LEU A N 1
ATOM 1410 C CA . LEU A 1 168 ? 23.610 -9.186 -23.350 1.00 86.88 168 LEU A CA 1
ATOM 1411 C C . LEU A 1 168 ? 22.934 -10.560 -23.210 1.00 86.88 168 LEU A C 1
ATOM 1413 O O . LEU A 1 168 ? 21.701 -10.652 -23.271 1.00 86.88 168 LEU A O 1
ATOM 1417 N N . MET A 1 169 ? 23.705 -11.627 -22.973 1.00 89.31 169 MET A N 1
ATOM 1418 C CA . MET A 1 169 ? 23.147 -12.952 -22.680 1.00 89.31 169 MET A CA 1
ATOM 1419 C C . MET A 1 169 ? 22.364 -12.974 -21.362 1.00 89.31 169 MET A C 1
ATOM 1421 O O . MET A 1 169 ? 21.296 -13.593 -21.289 1.00 89.31 169 MET A O 1
ATOM 1425 N N . GLU A 1 170 ? 22.834 -12.286 -20.322 1.00 89.50 170 GLU A N 1
ATOM 1426 C CA . GLU A 1 170 ? 22.092 -12.154 -19.067 1.00 89.50 170 GLU A CA 1
ATOM 1427 C C . GLU A 1 170 ? 20.762 -11.422 -19.260 1.00 89.50 170 GLU A C 1
ATOM 1429 O O . GLU A 1 170 ? 19.726 -11.897 -18.779 1.00 89.50 170 GLU A O 1
ATOM 1434 N N . PHE A 1 171 ? 20.748 -10.321 -20.014 1.00 86.94 171 PHE A N 1
ATOM 1435 C CA . PHE A 1 171 ? 19.515 -9.611 -20.351 1.00 86.94 171 PHE A CA 1
ATOM 1436 C C . PHE A 1 171 ? 18.543 -10.489 -21.136 1.00 86.94 171 PHE A C 1
ATOM 1438 O O . PHE A 1 171 ? 17.361 -10.558 -20.787 1.00 86.94 171 PHE A O 1
ATOM 1445 N N . GLN A 1 172 ? 19.028 -11.242 -22.125 1.00 85.38 172 GLN A N 1
ATOM 1446 C CA . GLN A 1 172 ? 18.202 -12.198 -22.862 1.00 85.38 172 GLN A CA 1
ATOM 1447 C C . GLN A 1 172 ? 17.591 -13.257 -21.930 1.00 85.38 172 GLN A C 1
ATOM 1449 O O . GLN A 1 172 ? 16.404 -13.581 -22.037 1.00 85.38 172 GLN A O 1
ATOM 1454 N N . ASN A 1 173 ? 18.375 -13.779 -20.985 1.00 88.19 173 ASN A N 1
ATOM 1455 C CA . ASN A 1 173 ? 17.902 -14.739 -19.992 1.00 88.19 173 ASN A CA 1
ATOM 1456 C C . ASN A 1 173 ? 16.861 -14.126 -19.045 1.00 88.19 173 ASN A C 1
ATOM 1458 O O . ASN A 1 173 ? 15.865 -14.781 -18.733 1.00 88.19 173 ASN A O 1
ATOM 1462 N N . ARG A 1 174 ? 17.040 -12.870 -18.617 1.00 84.75 174 ARG A N 1
ATOM 1463 C CA . ARG A 1 174 ? 16.050 -12.129 -17.816 1.00 84.75 174 ARG A CA 1
ATOM 1464 C C . ARG A 1 174 ? 14.748 -11.922 -18.592 1.00 84.75 174 ARG A C 1
ATOM 1466 O O . ARG A 1 174 ? 13.687 -12.192 -18.035 1.00 84.75 174 ARG A O 1
ATOM 1473 N N . CYS A 1 175 ? 14.817 -11.563 -19.876 1.00 82.75 175 CYS A N 1
ATOM 1474 C CA . CYS A 1 175 ? 13.643 -11.460 -20.750 1.00 82.75 175 CYS A CA 1
ATOM 1475 C C . CYS A 1 175 ? 12.894 -12.795 -20.863 1.00 82.75 175 CYS A C 1
ATOM 1477 O O . CYS A 1 175 ? 11.672 -12.828 -20.769 1.00 82.75 175 CYS A O 1
ATOM 1479 N N . ARG A 1 176 ? 13.615 -13.916 -21.012 1.00 83.62 176 ARG A N 1
ATOM 1480 C CA . ARG A 1 176 ? 13.009 -15.260 -21.084 1.00 83.62 176 ARG A CA 1
ATOM 1481 C C . ARG A 1 176 ? 12.347 -15.701 -19.777 1.00 83.62 176 ARG A C 1
ATOM 1483 O O . ARG A 1 176 ? 11.410 -16.491 -19.821 1.00 83.62 176 ARG A O 1
ATOM 1490 N N . LYS A 1 177 ? 12.848 -15.226 -18.632 1.00 84.19 177 LYS A N 1
ATOM 1491 C CA . LYS A 1 177 ? 12.317 -15.528 -17.293 1.00 84.19 177 LYS A CA 1
ATOM 1492 C C . LYS A 1 177 ? 11.123 -14.659 -16.897 1.00 84.19 177 LYS A C 1
ATOM 1494 O O . LYS A 1 177 ? 10.502 -14.944 -15.873 1.00 84.19 177 LYS A O 1
ATOM 1499 N N . LEU A 1 178 ? 10.809 -13.603 -17.651 1.00 78.44 178 LEU A N 1
ATOM 1500 C CA . LEU A 1 178 ? 9.597 -12.832 -17.400 1.00 78.44 178 LEU A CA 1
ATOM 1501 C C . LEU A 1 178 ? 8.373 -13.743 -17.591 1.00 78.44 178 LEU A C 1
ATOM 1503 O O . LEU A 1 178 ? 8.313 -14.473 -18.585 1.00 78.44 178 LEU A O 1
ATOM 1507 N N . PRO A 1 179 ? 7.411 -13.731 -16.651 1.00 73.56 179 PRO A N 1
ATOM 1508 C CA . PRO A 1 179 ? 6.175 -14.480 -16.810 1.00 73.56 179 PRO A CA 1
ATOM 1509 C C . PRO A 1 179 ? 5.503 -14.068 -18.117 1.00 73.56 179 PRO A C 1
ATOM 1511 O O . PRO A 1 179 ? 5.318 -12.878 -18.372 1.00 73.56 179 PRO A O 1
ATOM 1514 N N . LYS A 1 180 ? 5.159 -15.051 -18.947 1.00 62.97 180 LYS A N 1
ATOM 1515 C CA . LYS A 1 180 ? 4.260 -14.819 -20.073 1.00 62.97 180 LYS A CA 1
ATOM 1516 C C . LYS A 1 180 ? 2.864 -14.674 -19.470 1.00 62.97 180 LYS A C 1
ATOM 1518 O O . LYS A 1 180 ? 2.475 -15.546 -18.693 1.00 62.97 180 LYS A O 1
ATOM 1523 N N . GLY A 1 181 ? 2.225 -13.532 -19.727 1.00 51.09 181 GLY A N 1
ATOM 1524 C CA . GLY A 1 181 ? 0.847 -13.263 -19.306 1.00 51.09 181 GLY A CA 1
ATOM 1525 C C . GLY A 1 181 ? -0.113 -14.338 -19.786 1.00 51.09 181 GLY A C 1
ATOM 1526 O O . GLY A 1 181 ? 0.162 -14.922 -20.861 1.00 51.09 181 GLY A O 1
#

Secondary structure (DSSP, 8-state):
-HHHHHHHTT----HHHHHHHHHHHHHHHHHHHHHHHHHHHHHHHHHHHHHHHHHHHHHHHHHHHHHHHHHHHHSTT-TT--HHHHHHHHHHHHHHHHHHHHHHHHHHHHHHHHTPPPPP-HHHHHHHHHHHHHHHHHHHHHHHHHHHHHHTTS-GGG--HHHHHHHHHHHHHHHHHSPP-

InterPro domains:
  IPR013602 Dynein heavy chain, linker [PF08393] (124-180)
  IPR026983 Dynein heavy chain [PTHR46532] (3-180)

Mean predicted aligned error: 9.7 Å

Solvent-accessible surface area (backbone atoms only — not comparable to full-atom values): 10328 Å² total; per-residue (Å²): 108,70,66,60,52,38,58,72,68,69,52,94,69,59,69,67,60,53,52,50,53,53,50,50,53,51,51,50,52,52,50,53,52,50,52,49,52,50,49,55,52,47,64,71,46,44,65,58,54,52,52,51,49,52,56,49,52,55,50,46,51,52,55,47,52,51,50,54,50,44,48,74,71,71,26,49,81,48,86,90,61,53,69,68,58,27,42,54,41,40,52,54,54,49,56,52,46,54,53,51,50,52,51,50,53,55,48,49,55,48,27,55,73,74,69,46,83,79,84,83,60,68,66,60,59,50,49,52,53,51,53,54,52,49,50,56,49,43,50,52,50,50,54,49,51,56,52,59,54,51,59,76,73,52,55,80,95,73,62,55,66,68,59,54,53,50,52,53,50,51,51,53,51,52,61,69,67,49,80,79,129

Organism: NCBI:txid348720

Foldseek 3Di:
DVVVVCVVVVPDDDPVVVVVVVVVVVVVVVVVVVVVVVVVVCVVCVVVLVVVLVVLVVVLVVVVVVLLVCCVPVALPDPPDDLVRSLVRLVVNVVVLVVSVVSLVVSQVVCVVVVHDRDDDVSSVVVVVVSVLSNLVSVLVVVVVVVVVVQVVDDPVRDDPVVVVVVVVVSVVSVVPRDDD

Nearest PDB structures (foldseek):
  8j07-assembly1_r0  TM=6.715E-01  e=8.597E-12  Homo sapiens
  8glv-assembly1_Lo  TM=8.239E-01  e=2.098E-09  Chlamydomonas reinhardtii
  8glv-assembly1_JG  TM=6.015E-01  e=3.050E-02  Chlamydomonas reinhardtii
  8glv-assembly1_Me  TM=4.878E-01  e=2.717E-02  Chlamydomonas reinhardtii
  8glv-assembly1_Mm  TM=6.209E-01  e=9.159E-02  Chlamydomonas reinhardtii

Sequence (181 aa):
EAFNVITRYELPVSKEDMEQVDNLRYSWQQLQATALASHVQLLSMQPQFEEDLQNNLDRFREDNAEYCHEYRYAGPMQPGLSPREASDRLILFQNRFDGMWRKLQTYQNGEELFGLPHTEYPELAQIRKELNLLQKLYKLYNDVIDRVSSYYDIPWGEVNIEEINNELMEFQNRCRKLPKG

Radius of gyration: 31.77 Å; Cα contacts (8 Å, |Δi|>4): 58; chains: 1; bounding box: 64×24×92 Å

pLDDT: mean 87.36, std 6.13, range [51.09, 96.69]